Protein AF-A0A967BQX5-F1 (afdb_monomer_lite)

Foldseek 3Di:
DDDDDDDDDDDDDDDDDDDDDDDDDDDPPDPVPDDPPPPDDLPDPPPCPCVPQDAAALWAWEAQQQVQKIWTAHLLLPDIDIDGKAAADPVQTQDFAKWKFQDKDAADPCQAAPDRSIWGWTDHPVNPRTDPETEGEHPCVSVCVSVVHRHDDNNYMYDHHVVVVVVVVNCVNNVVIHMYGYDNDDPSVCCSPPSD

Structure (mmCIF, N/CA/C/O backbone):
data_AF-A0A967BQX5-F1
#
_entry.id   AF-A0A967BQX5-F1
#
loop_
_atom_site.group_PDB
_atom_site.id
_atom_site.type_symbol
_atom_site.label_atom_id
_atom_site.label_alt_id
_atom_site.label_comp_id
_atom_site.label_asym_id
_atom_site.label_entity_id
_atom_site.label_seq_id
_atom_site.pdbx_PDB_ins_code
_atom_site.Cartn_x
_atom_site.Cartn_y
_atom_site.Cartn_z
_atom_site.occupancy
_atom_site.B_iso_or_equiv
_atom_site.auth_seq_id
_atom_site.auth_comp_id
_atom_site.auth_asym_id
_atom_site.auth_atom_id
_atom_site.pdbx_PDB_model_num
ATOM 1 N N . MET A 1 1 ? 42.169 -71.216 26.823 1.00 38.06 1 MET A N 1
ATOM 2 C CA . MET A 1 1 ? 42.682 -70.003 26.136 1.00 38.06 1 MET A CA 1
ATOM 3 C C . MET A 1 1 ? 42.017 -69.906 24.762 1.00 38.06 1 MET A C 1
ATOM 5 O O . MET A 1 1 ? 41.650 -70.956 24.264 1.00 38.06 1 MET A O 1
ATOM 9 N N . ASN A 1 2 ? 41.828 -68.685 24.233 1.00 36.38 2 ASN A N 1
ATOM 10 C CA . ASN A 1 2 ? 41.643 -68.241 22.825 1.00 36.38 2 ASN A CA 1
ATOM 11 C C . ASN A 1 2 ? 41.223 -69.261 21.729 1.00 36.38 2 ASN A C 1
ATOM 13 O O . ASN A 1 2 ? 41.836 -70.312 21.631 1.00 36.38 2 ASN A O 1
ATOM 17 N N . LYS A 1 3 ? 40.388 -68.979 20.712 1.00 43.94 3 LYS A N 1
ATOM 18 C CA . LYS A 1 3 ? 39.396 -67.941 20.300 1.00 43.94 3 LYS A CA 1
ATOM 19 C C . LYS A 1 3 ? 39.043 -68.278 18.813 1.00 43.94 3 LYS A C 1
ATOM 21 O O . LYS A 1 3 ? 39.944 -68.708 18.109 1.00 43.94 3 LYS A O 1
ATOM 26 N N . VAL A 1 4 ? 37.759 -68.253 18.389 1.00 45.44 4 VAL A N 1
ATOM 27 C CA . VAL A 1 4 ? 37.130 -67.347 17.361 1.00 45.44 4 VAL A CA 1
ATOM 28 C C . VAL A 1 4 ? 37.830 -67.331 15.974 1.00 45.44 4 VAL A C 1
ATOM 30 O O . VAL A 1 4 ? 39.026 -67.085 15.943 1.00 45.44 4 VAL A O 1
ATOM 33 N N . PHE A 1 5 ? 37.221 -67.560 14.789 1.00 44.00 5 PHE A N 1
ATOM 34 C CA . PHE A 1 5 ? 35.896 -67.255 14.153 1.00 44.00 5 PHE A CA 1
ATOM 35 C C . PHE A 1 5 ? 35.464 -68.423 13.188 1.00 44.00 5 PHE A C 1
ATOM 37 O O . PHE A 1 5 ? 36.292 -69.299 12.970 1.00 44.00 5 PHE A O 1
ATOM 44 N N . ARG A 1 6 ? 34.271 -68.638 12.569 1.00 44.38 6 ARG A N 1
ATOM 45 C CA . ARG A 1 6 ? 32.916 -68.008 12.389 1.00 44.38 6 ARG A CA 1
ATOM 46 C C . ARG A 1 6 ? 32.771 -66.789 11.431 1.00 44.38 6 ARG A C 1
ATOM 48 O O . ARG A 1 6 ? 33.550 -65.865 11.550 1.00 44.38 6 ARG A O 1
ATOM 55 N N . THR A 1 7 ? 31.816 -66.668 10.485 1.00 43.72 7 THR A N 1
ATOM 56 C CA . THR A 1 7 ? 30.557 -67.400 10.145 1.00 43.72 7 THR A CA 1
ATOM 57 C C . THR A 1 7 ? 30.245 -67.341 8.621 1.00 43.72 7 THR A C 1
ATOM 59 O O . THR A 1 7 ? 30.840 -66.556 7.892 1.00 43.72 7 THR A O 1
ATOM 62 N N . ILE A 1 8 ? 29.304 -68.183 8.167 1.00 46.31 8 ILE A N 1
ATOM 63 C CA . ILE A 1 8 ? 28.686 -68.306 6.823 1.00 46.31 8 ILE A CA 1
ATOM 64 C C . ILE A 1 8 ? 28.087 -66.984 6.278 1.00 46.31 8 ILE A C 1
ATOM 66 O O . ILE A 1 8 ? 27.584 -66.171 7.051 1.00 46.31 8 ILE A O 1
ATOM 70 N N . GLY A 1 9 ? 28.096 -66.799 4.948 1.00 36.91 9 GLY A N 1
ATOM 71 C CA . GLY A 1 9 ? 27.490 -65.648 4.253 1.00 36.91 9 GLY A CA 1
ATOM 72 C C . GLY A 1 9 ? 25.971 -65.758 4.032 1.00 36.91 9 GLY A C 1
ATOM 73 O O . GLY A 1 9 ? 25.430 -66.858 3.937 1.00 36.91 9 GLY A O 1
ATOM 74 N N . LEU A 1 10 ? 25.282 -64.613 3.937 1.00 40.50 10 LEU A N 1
ATOM 75 C CA . LEU A 1 10 ? 23.821 -64.543 3.788 1.00 40.50 10 LEU A CA 1
ATOM 76 C C . LEU A 1 10 ? 23.363 -64.401 2.330 1.00 40.50 10 LEU A C 1
ATOM 78 O O . LEU A 1 10 ? 23.923 -63.626 1.557 1.00 40.50 10 LEU A O 1
ATOM 82 N N . LEU A 1 11 ? 22.276 -65.100 2.003 1.00 39.09 11 LEU A N 1
ATOM 83 C CA . LEU A 1 11 ? 21.501 -64.933 0.776 1.00 39.09 11 LEU A CA 1
ATOM 84 C C . LEU A 1 11 ? 20.523 -63.756 0.945 1.00 39.09 11 LEU A C 1
ATOM 86 O O . LEU A 1 11 ? 19.822 -63.703 1.953 1.00 39.09 11 LEU A O 1
ATOM 90 N N . TYR A 1 12 ? 20.417 -62.867 -0.047 1.00 42.28 12 TYR A N 1
ATOM 91 C CA . TYR A 1 12 ? 19.348 -61.862 -0.111 1.00 42.28 12 TYR A CA 1
ATOM 92 C C . TYR A 1 12 ? 18.605 -61.944 -1.445 1.00 42.28 12 TYR A C 1
ATOM 94 O O . TYR A 1 12 ? 19.165 -61.677 -2.505 1.00 42.28 12 TYR A O 1
ATOM 102 N N . VAL A 1 13 ? 17.324 -62.304 -1.366 1.00 37.06 13 VAL A N 1
ATOM 103 C CA . VAL A 1 13 ? 16.358 -62.229 -2.467 1.00 37.06 13 VAL A CA 1
ATOM 104 C C . VAL A 1 13 ? 15.513 -60.984 -2.235 1.00 37.06 13 VAL A C 1
ATOM 106 O O . VAL A 1 13 ? 14.872 -60.868 -1.192 1.00 37.06 13 VAL A O 1
ATOM 109 N N . LEU A 1 14 ? 15.514 -60.052 -3.188 1.00 39.78 14 LEU A N 1
ATOM 110 C CA . LEU A 1 14 ? 14.745 -58.812 -3.094 1.00 39.78 14 LEU A CA 1
ATOM 111 C C . LEU A 1 14 ? 13.472 -58.951 -3.939 1.00 39.78 14 LEU A C 1
ATOM 113 O O . LEU A 1 14 ? 13.497 -58.850 -5.165 1.00 39.78 14 LEU A O 1
ATOM 117 N N . LEU A 1 15 ? 12.372 -59.281 -3.263 1.00 35.75 15 LEU A N 1
ATOM 118 C CA . LEU A 1 15 ? 11.074 -59.554 -3.873 1.00 35.75 15 LEU A CA 1
ATOM 119 C C . LEU A 1 15 ? 10.316 -58.241 -4.121 1.00 35.75 15 LEU A C 1
ATOM 121 O O . LEU A 1 15 ? 10.072 -57.486 -3.182 1.00 35.75 15 LEU A O 1
ATOM 125 N N . TYR A 1 16 ? 9.895 -57.991 -5.363 1.00 38.16 16 TYR A N 1
ATOM 126 C CA . TYR A 1 16 ? 8.927 -56.929 -5.651 1.00 38.16 16 TYR A CA 1
ATOM 127 C C . TYR A 1 16 ? 7.562 -57.309 -5.070 1.00 38.16 16 TYR A C 1
ATOM 129 O O . TYR A 1 16 ? 6.980 -58.317 -5.467 1.00 38.16 16 TYR A O 1
ATOM 137 N N . VAL A 1 17 ? 7.031 -56.477 -4.172 1.00 37.97 17 VAL A N 1
ATOM 138 C CA . VAL A 1 17 ? 5.662 -56.607 -3.660 1.00 37.97 17 VAL A CA 1
ATOM 139 C C . VAL A 1 17 ? 4.949 -55.269 -3.825 1.00 37.97 17 VAL A C 1
ATOM 141 O O . VAL A 1 17 ? 5.164 -54.337 -3.056 1.00 37.97 17 VAL A O 1
ATOM 144 N N . PHE A 1 18 ? 4.082 -55.180 -4.834 1.00 41.06 18 PHE A N 1
ATOM 145 C CA . PHE A 1 18 ? 3.063 -54.136 -4.877 1.00 41.06 18 PHE A CA 1
ATOM 146 C C . PHE A 1 18 ? 2.014 -54.451 -3.809 1.00 41.06 18 PHE A C 1
ATOM 148 O O . PHE A 1 18 ? 1.388 -55.509 -3.858 1.00 41.06 18 PHE A O 1
ATOM 155 N N . VAL A 1 19 ? 1.809 -53.535 -2.862 1.00 37.09 19 VAL A N 1
ATOM 156 C CA . VAL A 1 19 ? 0.726 -53.629 -1.877 1.00 37.09 19 VAL A CA 1
ATOM 157 C C . VAL A 1 19 ? -0.227 -52.461 -2.084 1.00 37.09 19 VAL A C 1
ATOM 159 O O . VAL A 1 19 ? 0.034 -51.341 -1.654 1.00 37.09 19 VAL A O 1
ATOM 162 N N . SER A 1 20 ? -1.352 -52.729 -2.741 1.00 43.81 20 SER A N 1
ATOM 163 C CA . SER A 1 20 ? -2.492 -51.817 -2.749 1.00 43.81 20 SER A CA 1
ATOM 164 C C . SER A 1 20 ? -3.225 -51.934 -1.412 1.00 43.81 20 SER A C 1
ATOM 166 O O . SER A 1 20 ? -3.823 -52.973 -1.139 1.00 43.81 20 SER A O 1
ATOM 168 N N . PHE A 1 21 ? -3.213 -50.878 -0.597 1.00 38.66 21 PHE A N 1
ATOM 169 C CA . PHE A 1 21 ? -4.154 -50.728 0.516 1.00 38.66 21 PHE A CA 1
ATOM 170 C C . PHE A 1 21 ? -5.153 -49.609 0.222 1.00 38.66 21 PHE A C 1
ATOM 172 O O . PHE A 1 21 ? -4.839 -48.638 -0.463 1.00 38.66 21 PHE A O 1
ATOM 179 N N . GLY A 1 22 ? -6.395 -49.825 0.655 1.00 30.84 22 GLY A N 1
ATOM 180 C CA . GLY A 1 22 ? -7.547 -49.081 0.160 1.00 30.84 22 GLY A CA 1
ATOM 181 C C . GLY A 1 22 ? -7.664 -47.664 0.711 1.00 30.84 22 GLY A C 1
ATOM 182 O O . GLY A 1 22 ? -7.366 -47.406 1.876 1.00 30.84 22 GLY A O 1
ATOM 183 N N . ILE A 1 23 ? -8.214 -46.780 -0.121 1.00 35.81 23 ILE A N 1
ATOM 184 C CA . ILE A 1 23 ? -8.841 -45.539 0.333 1.00 35.81 23 ILE A CA 1
ATOM 185 C C . ILE A 1 23 ? -10.114 -45.944 1.089 1.00 35.81 23 ILE A C 1
ATOM 187 O O . ILE A 1 23 ? -11.144 -46.232 0.482 1.00 35.81 23 ILE A O 1
ATOM 191 N N . ALA A 1 24 ? -10.022 -46.032 2.414 1.00 37.50 24 ALA A N 1
ATOM 192 C CA . ALA A 1 24 ? -11.190 -46.043 3.286 1.00 37.50 24 ALA A CA 1
ATOM 193 C C . ALA A 1 24 ? -11.640 -44.594 3.514 1.00 37.50 24 ALA A C 1
ATOM 195 O O . ALA A 1 24 ? -10.800 -43.700 3.614 1.00 37.50 24 ALA A O 1
ATOM 196 N N . ASN A 1 25 ? -12.952 -44.360 3.575 1.00 47.22 25 ASN A N 1
ATOM 197 C CA . ASN A 1 25 ? -13.501 -43.006 3.642 1.00 47.22 25 ASN A CA 1
ATOM 198 C C . ASN A 1 25 ? -13.020 -42.268 4.903 1.00 47.22 25 ASN A C 1
ATOM 200 O O . ASN A 1 25 ? -13.342 -42.673 6.019 1.00 47.22 25 ASN A O 1
ATOM 204 N N . ALA A 1 26 ? -12.309 -41.161 4.704 1.00 37.31 26 ALA A N 1
ATOM 205 C CA . ALA A 1 26 ? -12.391 -40.009 5.590 1.00 37.31 26 ALA A CA 1
ATOM 206 C C . ALA A 1 26 ? -13.380 -39.040 4.933 1.00 37.31 26 ALA A C 1
ATOM 208 O O . ALA A 1 26 ? -13.283 -38.809 3.726 1.00 37.31 26 ALA A O 1
ATOM 209 N N . ASP A 1 27 ? -14.356 -38.541 5.690 1.00 34.06 27 ASP A N 1
ATOM 210 C CA . ASP A 1 27 ? -15.474 -37.793 5.117 1.00 34.06 27 ASP A CA 1
ATOM 211 C C . ASP A 1 27 ? -15.002 -36.549 4.358 1.00 34.06 27 ASP A C 1
ATOM 213 O O . ASP A 1 27 ? -14.228 -35.732 4.865 1.00 34.06 27 ASP A O 1
ATOM 217 N N . SER A 1 28 ? -15.486 -36.407 3.123 1.00 32.66 28 SER A N 1
ATOM 218 C CA . SER A 1 28 ? -15.188 -35.260 2.279 1.00 32.66 28 SER A CA 1
ATOM 219 C C . SER A 1 28 ? -15.852 -34.012 2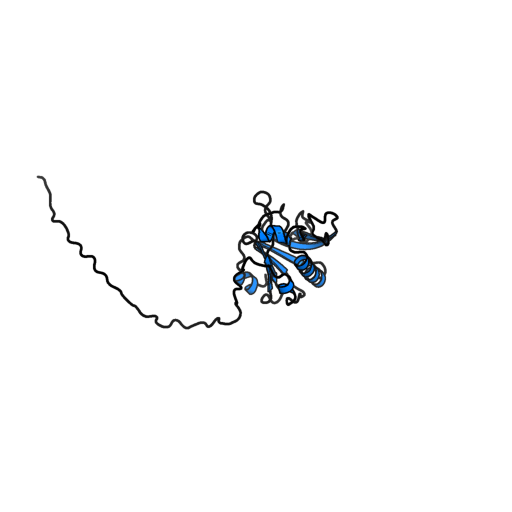.856 1.00 32.66 28 SER A C 1
ATOM 221 O O . SER A 1 28 ? -17.023 -33.737 2.577 1.00 32.66 28 SER A O 1
ATOM 223 N N . TRP A 1 29 ? -15.090 -33.237 3.626 1.00 35.75 29 TRP A N 1
ATOM 224 C CA . TRP A 1 29 ? -15.393 -31.835 3.892 1.00 35.75 29 TRP A CA 1
ATOM 225 C C . TRP A 1 29 ? -15.349 -31.091 2.562 1.00 35.75 29 TRP A C 1
ATOM 227 O O . TRP A 1 29 ? -14.291 -30.673 2.096 1.00 35.75 29 TRP A O 1
ATOM 237 N N . ASN A 1 30 ? -16.510 -31.030 1.912 1.00 36.28 30 ASN A N 1
ATOM 238 C CA . ASN A 1 30 ? -16.659 -30.440 0.599 1.00 36.28 30 ASN A CA 1
ATOM 239 C C . ASN A 1 30 ? -16.412 -28.929 0.710 1.00 36.28 30 ASN A C 1
ATOM 241 O O . ASN A 1 30 ? -17.221 -28.190 1.271 1.00 36.28 30 ASN A O 1
ATOM 245 N N . LEU A 1 31 ? -15.258 -28.509 0.197 1.00 41.31 31 LEU A N 1
ATOM 246 C CA . LEU A 1 31 ? -14.826 -27.121 0.080 1.00 41.31 31 LEU A CA 1
ATOM 247 C C . LEU A 1 31 ? -14.853 -26.674 -1.391 1.00 41.31 31 LEU A C 1
ATOM 249 O O . LEU A 1 31 ? -14.059 -25.830 -1.796 1.00 41.31 31 LEU A O 1
ATOM 253 N N . ASP A 1 32 ? -15.809 -27.175 -2.185 1.00 36.03 32 ASP A N 1
ATOM 254 C CA . ASP A 1 32 ? -16.043 -26.739 -3.575 1.00 36.03 32 ASP A CA 1
ATOM 255 C C . ASP A 1 32 ? -16.638 -25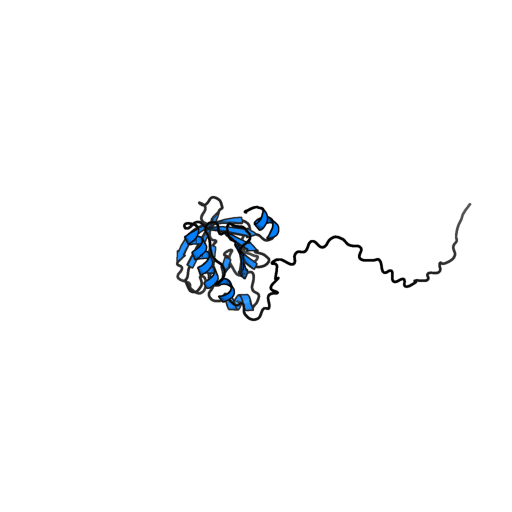.305 -3.650 1.00 36.03 32 ASP A C 1
ATOM 257 O O . ASP A 1 32 ? -17.136 -24.864 -4.687 1.00 36.03 32 ASP A O 1
ATOM 261 N N . GLY A 1 33 ? -16.597 -24.556 -2.540 1.00 37.09 33 GLY A N 1
ATOM 262 C CA . GLY A 1 33 ? -17.038 -23.174 -2.413 1.00 37.09 33 GLY A CA 1
ATOM 263 C C . GLY A 1 33 ? -15.873 -22.182 -2.349 1.00 37.09 33 GLY A C 1
ATOM 264 O O . GLY A 1 33 ? -15.201 -22.075 -1.329 1.00 37.09 33 GLY A O 1
ATOM 265 N N . LEU A 1 34 ? -15.738 -21.378 -3.409 1.00 36.91 34 LEU A N 1
ATOM 266 C CA . LEU A 1 34 ? -15.099 -20.049 -3.409 1.00 36.91 34 LEU A CA 1
ATOM 267 C C . LEU A 1 34 ? -13.571 -19.940 -3.201 1.00 36.91 34 LEU A C 1
ATOM 269 O O . LEU A 1 34 ? -13.104 -18.907 -2.736 1.00 36.91 34 LEU A O 1
ATOM 273 N N . TYR A 1 35 ? -12.769 -20.893 -3.693 1.00 37.00 35 TYR A N 1
ATOM 274 C CA . TYR A 1 35 ? -11.341 -20.631 -3.970 1.00 37.00 35 TYR A CA 1
ATOM 275 C C . TYR A 1 35 ? -10.919 -21.053 -5.381 1.00 37.00 35 TYR A C 1
ATOM 277 O O . TYR A 1 35 ? -10.187 -22.021 -5.584 1.00 37.00 35 TYR A O 1
ATOM 285 N N . SER A 1 36 ? -11.335 -20.275 -6.386 1.00 35.53 36 SER A N 1
ATOM 286 C CA . SER A 1 36 ? -10.692 -20.317 -7.703 1.00 35.53 36 SER A CA 1
ATOM 287 C C . SER A 1 36 ? -9.291 -19.708 -7.596 1.00 35.53 36 SER A C 1
ATOM 289 O O . SER A 1 36 ? -9.122 -18.496 -7.767 1.00 35.53 36 SER A O 1
ATOM 291 N N . LEU A 1 37 ? -8.285 -20.535 -7.298 1.00 37.06 37 LEU A N 1
ATOM 292 C CA . LEU A 1 37 ? -6.886 -20.113 -7.314 1.00 37.06 37 LEU A CA 1
ATOM 293 C C . LEU A 1 37 ? -6.517 -19.728 -8.754 1.00 37.06 37 LEU A C 1
ATOM 295 O O . LEU A 1 37 ? -6.307 -20.580 -9.618 1.00 37.06 37 LEU A O 1
ATOM 299 N N . ASN A 1 38 ? -6.510 -18.427 -9.035 1.00 37.09 38 ASN A N 1
ATOM 300 C CA . ASN A 1 38 ? -6.187 -17.907 -10.354 1.00 37.09 38 ASN A CA 1
ATOM 301 C C . ASN A 1 38 ? -4.672 -17.991 -10.529 1.00 37.09 38 ASN A C 1
ATOM 303 O O . ASN A 1 38 ? -3.947 -17.108 -10.084 1.00 37.09 38 ASN A O 1
ATOM 307 N N . VAL A 1 39 ? -4.199 -19.079 -11.141 1.00 39.09 39 VAL A N 1
ATOM 308 C CA . VAL A 1 39 ? -2.775 -19.287 -11.427 1.00 39.09 39 VAL A CA 1
ATOM 309 C C . VAL A 1 39 ? -2.282 -18.135 -12.302 1.00 39.09 39 VAL A C 1
ATOM 311 O O . VAL A 1 39 ? -2.649 -18.041 -13.474 1.00 39.09 39 VAL A O 1
ATOM 314 N N . PHE A 1 40 ? -1.484 -17.244 -11.710 1.00 43.31 40 PHE A N 1
ATOM 315 C CA . PHE A 1 40 ? -1.001 -16.026 -12.352 1.00 43.31 40 PHE A CA 1
ATOM 316 C C . PHE A 1 40 ? -0.120 -16.366 -13.559 1.00 43.31 40 PHE A C 1
ATOM 318 O O . PHE A 1 40 ? 1.043 -16.747 -13.425 1.00 43.31 40 PHE A O 1
ATOM 325 N N . SER A 1 41 ? -0.686 -16.227 -14.758 1.00 41.16 41 SER A N 1
ATOM 326 C CA . SER A 1 41 ? 0.086 -16.220 -15.996 1.00 41.16 41 SER A CA 1
ATOM 327 C C . SER A 1 41 ? 0.728 -14.845 -16.158 1.00 41.16 41 SER A C 1
ATOM 329 O O . SER A 1 41 ? 0.050 -13.831 -16.027 1.00 41.16 41 SER A O 1
ATOM 331 N N . SER A 1 42 ? 2.028 -14.800 -16.444 1.00 43.06 42 SER A N 1
ATOM 332 C CA . SER A 1 42 ? 2.797 -13.550 -16.529 1.00 43.06 42 SER A CA 1
ATOM 333 C C . SER A 1 42 ? 2.501 -12.707 -17.778 1.00 43.06 42 SER A C 1
ATOM 335 O O . SER A 1 42 ? 3.041 -11.613 -17.919 1.00 43.06 42 SER A O 1
ATOM 337 N N . SER A 1 43 ? 1.640 -13.177 -18.687 1.00 41.56 43 SER A N 1
ATOM 338 C CA . SER A 1 43 ? 1.145 -12.384 -19.814 1.00 41.56 43 SER A CA 1
ATOM 339 C C . SER A 1 43 ? -0.063 -11.538 -19.402 1.00 41.56 43 SER A C 1
ATOM 341 O O . SER A 1 43 ? -1.134 -12.089 -19.149 1.00 41.56 43 SER A O 1
ATOM 343 N N . SER A 1 44 ? 0.116 -10.213 -19.410 1.00 48.34 44 SER A N 1
ATOM 344 C CA . SER A 1 44 ? -0.862 -9.168 -19.055 1.00 48.34 44 SER A CA 1
ATOM 345 C C . SER A 1 44 ? -1.496 -9.294 -17.663 1.00 48.34 44 SER A C 1
ATOM 347 O O . SER A 1 44 ? -2.492 -9.989 -17.468 1.00 48.34 44 SER A O 1
ATOM 349 N N . TRP A 1 45 ? -0.987 -8.496 -16.721 1.00 58.75 45 TRP A N 1
ATOM 350 C CA . TRP A 1 45 ? -1.752 -8.083 -15.545 1.00 58.75 45 TRP A CA 1
ATOM 351 C C . TRP A 1 45 ? -2.912 -7.192 -15.999 1.00 58.75 45 TRP A C 1
ATOM 353 O O . TRP A 1 45 ? -2.720 -6.009 -16.274 1.00 58.75 45 TRP A O 1
ATOM 363 N N . ASP A 1 46 ? -4.108 -7.766 -16.124 1.00 64.44 46 ASP A N 1
ATOM 364 C CA . ASP A 1 46 ? -5.311 -7.002 -16.453 1.00 64.44 46 ASP A CA 1
ATOM 365 C C . ASP A 1 46 ? -5.703 -6.106 -15.272 1.00 64.44 46 ASP A C 1
ATOM 367 O O . ASP A 1 46 ? -6.283 -6.553 -14.281 1.00 64.44 46 ASP A O 1
ATOM 371 N N . LEU A 1 47 ? -5.354 -4.824 -15.378 1.00 59.72 47 LEU A N 1
ATOM 372 C CA . LEU A 1 47 ? -5.612 -3.828 -14.343 1.00 59.72 47 LEU A CA 1
ATOM 373 C C . LEU A 1 47 ? -7.101 -3.455 -14.215 1.00 59.72 47 LEU A C 1
ATOM 375 O O . LEU A 1 47 ? -7.454 -2.864 -13.200 1.00 59.72 47 LEU A O 1
ATOM 379 N N . SER A 1 48 ? -7.971 -3.838 -15.164 1.00 60.31 48 SER A N 1
ATOM 380 C CA . SER A 1 48 ? -9.437 -3.679 -15.041 1.00 60.31 48 SER A CA 1
ATOM 381 C C . SER A 1 48 ? -10.096 -4.752 -14.163 1.00 60.31 48 SER A C 1
ATOM 383 O O . SER A 1 48 ? -11.288 -4.712 -13.862 1.00 60.31 48 SER A O 1
ATOM 385 N N . ARG A 1 49 ? -9.315 -5.733 -13.691 1.00 65.88 49 ARG A N 1
ATOM 386 C CA . ARG A 1 49 ? -9.802 -6.799 -12.806 1.00 65.88 49 ARG A CA 1
ATOM 387 C C . ARG A 1 49 ? -10.357 -6.274 -11.476 1.00 65.88 49 ARG A C 1
ATOM 389 O O . ARG A 1 49 ? -11.171 -6.954 -10.850 1.00 65.88 49 ARG A O 1
ATOM 396 N N . TYR A 1 50 ? -9.915 -5.096 -11.045 1.00 71.75 50 TYR A N 1
ATOM 397 C CA . TYR A 1 50 ? -10.240 -4.520 -9.741 1.00 71.75 50 TYR A CA 1
ATOM 398 C C . TYR A 1 50 ? -11.552 -3.722 -9.735 1.00 71.75 50 TYR A C 1
ATOM 400 O O . TYR A 1 50 ? -12.098 -3.500 -8.662 1.00 71.75 50 TYR A O 1
ATOM 408 N N . ASP A 1 51 ? -12.121 -3.416 -10.907 1.00 69.31 51 ASP A N 1
ATOM 409 C CA . ASP A 1 51 ? -13.360 -2.642 -11.119 1.00 69.31 51 ASP A CA 1
ATOM 410 C C . ASP A 1 51 ? -14.622 -3.253 -10.459 1.00 69.31 51 ASP A C 1
ATOM 412 O O . ASP A 1 51 ? -15.698 -2.660 -10.485 1.00 69.31 51 ASP A O 1
ATOM 416 N N . ASN A 1 52 ? -14.512 -4.462 -9.894 1.00 80.69 52 ASN A N 1
ATOM 417 C CA . ASN A 1 52 ? -15.584 -5.175 -9.189 1.00 80.69 52 ASN A CA 1
ATOM 418 C C . ASN A 1 52 ? -15.395 -5.196 -7.659 1.00 80.69 52 ASN A C 1
ATOM 420 O O . ASN A 1 52 ? -16.249 -5.731 -6.952 1.00 80.69 52 ASN A O 1
ATOM 424 N N . PHE A 1 53 ? -14.279 -4.673 -7.142 1.00 88.25 53 PHE A N 1
ATOM 425 C CA . PHE A 1 53 ? -14.076 -4.499 -5.708 1.00 88.25 53 PHE A CA 1
ATOM 426 C C . PHE A 1 53 ? -14.814 -3.241 -5.247 1.00 88.25 53 PHE A C 1
ATOM 428 O O . PHE A 1 53 ? -14.637 -2.171 -5.824 1.00 88.25 53 PHE A O 1
ATOM 435 N N . VAL A 1 54 ? -15.646 -3.372 -4.215 1.00 92.31 54 VAL A N 1
ATOM 436 C CA . VAL A 1 54 ? -16.389 -2.251 -3.632 1.00 92.31 54 VAL A CA 1
ATOM 437 C C . VAL A 1 54 ? -15.752 -1.922 -2.290 1.00 92.31 54 VAL A C 1
ATOM 439 O O . VAL A 1 54 ? -15.790 -2.744 -1.374 1.00 92.31 54 VAL A O 1
ATOM 442 N N . VAL A 1 55 ? -15.162 -0.732 -2.204 1.00 94.12 55 VAL A N 1
ATOM 443 C CA . VAL A 1 55 ? -14.575 -0.193 -0.973 1.00 94.12 55 VAL A CA 1
ATOM 444 C C . VAL A 1 55 ? -15.643 0.103 0.086 1.00 94.12 55 VAL A C 1
ATOM 446 O O . VAL A 1 55 ? -16.774 0.482 -0.236 1.00 94.12 55 VAL A O 1
ATOM 449 N N . SER A 1 56 ? -15.281 -0.051 1.357 1.00 95.00 56 SER A N 1
ATOM 450 C CA . SER A 1 56 ? -16.149 0.185 2.516 1.00 95.00 56 SER A CA 1
ATOM 451 C C . SER A 1 56 ? -15.437 0.864 3.695 1.00 95.00 56 SER A C 1
ATOM 453 O O . SER A 1 56 ? -14.219 1.032 3.730 1.00 95.00 56 SER A O 1
ATOM 455 N N . GLU A 1 57 ? -16.227 1.319 4.671 1.00 96.38 57 GLU A N 1
ATOM 456 C CA . GLU A 1 57 ? -15.707 1.806 5.952 1.00 96.38 57 GLU A CA 1
ATOM 457 C C . GLU A 1 57 ? -15.182 0.616 6.769 1.00 96.38 57 GLU A C 1
ATOM 459 O O . GLU A 1 57 ? -15.855 -0.404 6.876 1.00 96.38 57 GLU A O 1
ATOM 464 N N . GLY A 1 58 ? -13.977 0.740 7.328 1.00 95.81 58 GLY A N 1
ATOM 465 C CA . GLY A 1 58 ? -13.255 -0.346 7.995 1.00 95.81 58 GLY A CA 1
ATOM 466 C C . GLY A 1 58 ? -12.310 -1.144 7.086 1.00 95.81 58 GLY A C 1
ATOM 467 O O . GLY A 1 58 ? -11.591 -2.006 7.592 1.00 95.81 58 GLY A O 1
ATOM 468 N N . ASP A 1 59 ? -12.260 -0.846 5.781 1.00 95.75 59 ASP A N 1
ATOM 469 C CA . ASP A 1 59 ? -11.275 -1.425 4.859 1.00 95.75 59 ASP A CA 1
ATOM 470 C C . ASP A 1 59 ? -9.828 -1.198 5.337 1.00 95.75 59 ASP A C 1
ATOM 472 O O . ASP A 1 59 ? -9.464 -0.109 5.794 1.00 95.75 59 ASP A O 1
ATOM 476 N N . TYR A 1 60 ? -8.976 -2.210 5.167 1.00 97.00 60 TYR A N 1
ATOM 477 C CA . TYR A 1 60 ? -7.553 -2.141 5.497 1.00 97.00 60 TYR A CA 1
ATOM 478 C C . TYR A 1 60 ? -6.678 -2.809 4.434 1.00 97.00 60 TYR A C 1
ATOM 480 O O . TYR A 1 60 ? -7.104 -3.700 3.696 1.00 97.00 60 TYR A O 1
ATOM 488 N N . PHE A 1 61 ? -5.425 -2.362 4.353 1.00 97.88 61 PHE A N 1
ATOM 489 C CA . PHE A 1 61 ? -4.469 -2.828 3.353 1.00 97.88 61 PHE A CA 1
ATOM 490 C C . PHE A 1 61 ? -3.393 -3.718 3.990 1.00 97.88 61 PHE A C 1
ATOM 492 O O . PHE A 1 61 ? -2.595 -3.256 4.801 1.00 97.88 61 PHE A O 1
ATOM 499 N N . LEU A 1 62 ? -3.350 -4.995 3.624 1.00 97.50 62 LEU A N 1
ATOM 500 C CA . LEU A 1 62 ? -2.329 -5.952 4.053 1.00 97.50 62 LEU A CA 1
ATOM 501 C C . LEU A 1 62 ? -1.295 -6.142 2.937 1.00 97.50 62 LEU A C 1
ATOM 503 O O . LEU A 1 62 ? -1.654 -6.324 1.777 1.00 97.50 62 LEU A O 1
ATOM 507 N N . VAL A 1 63 ? -0.009 -6.126 3.276 1.00 97.81 63 VAL A N 1
ATOM 508 C CA . VAL A 1 63 ? 1.101 -6.321 2.336 1.00 97.81 63 VAL A CA 1
ATOM 509 C C . VAL A 1 63 ? 1.950 -7.505 2.770 1.00 97.81 63 VAL A C 1
ATOM 511 O O . VAL A 1 63 ? 2.567 -7.472 3.837 1.00 97.81 63 VAL A O 1
ATOM 514 N N . ASP A 1 64 ? 2.025 -8.501 1.892 1.00 96.69 64 ASP A N 1
ATOM 515 C CA . ASP A 1 64 ? 3.062 -9.524 1.918 1.00 96.69 64 ASP A CA 1
ATOM 516 C C . ASP A 1 64 ? 4.336 -8.947 1.285 1.00 96.69 64 ASP A C 1
ATOM 518 O O . ASP A 1 64 ? 4.357 -8.604 0.097 1.00 96.69 64 ASP A O 1
ATOM 522 N N . ILE A 1 65 ? 5.383 -8.781 2.090 1.00 96.50 65 ILE A N 1
ATOM 523 C CA . ILE A 1 65 ? 6.659 -8.206 1.660 1.00 96.50 65 ILE A CA 1
ATOM 524 C C . ILE A 1 65 ? 7.438 -9.197 0.794 1.00 96.50 65 ILE A C 1
ATOM 526 O O . ILE A 1 65 ? 7.927 -8.799 -0.266 1.00 96.50 65 ILE A O 1
ATOM 530 N N . ASP A 1 66 ? 7.557 -10.453 1.232 1.00 94.00 66 ASP A N 1
ATOM 531 C CA . ASP A 1 66 ? 8.416 -11.470 0.612 1.00 94.00 66 ASP A CA 1
ATOM 532 C C . ASP A 1 66 ? 7.799 -12.004 -0.686 1.00 94.00 66 ASP A C 1
ATOM 534 O O . ASP A 1 66 ? 8.482 -12.155 -1.714 1.00 94.00 66 ASP A O 1
ATOM 538 N N . ASP A 1 67 ? 6.482 -12.227 -0.685 1.00 94.25 67 ASP A N 1
ATOM 539 C CA . ASP A 1 67 ? 5.763 -12.614 -1.887 1.00 94.25 67 ASP A CA 1
ATOM 540 C C . ASP A 1 67 ? 5.367 -11.419 -2.781 1.00 94.25 67 ASP A C 1
ATOM 542 O O . ASP A 1 67 ? 5.127 -11.611 -3.975 1.00 94.25 67 ASP A O 1
ATOM 546 N N . ALA A 1 68 ? 5.477 -10.187 -2.269 1.00 95.69 68 ALA A N 1
ATOM 547 C 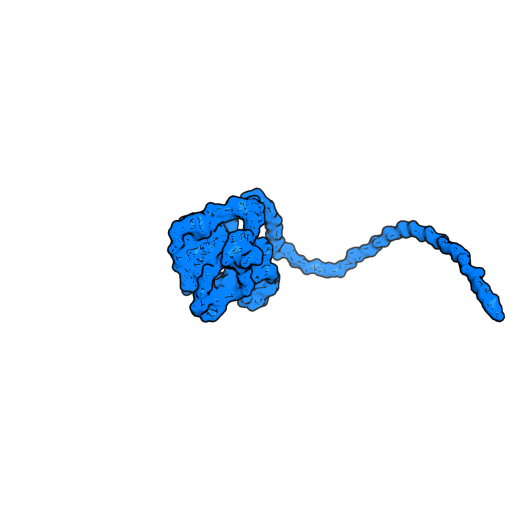CA . ALA A 1 68 ? 5.221 -8.914 -2.958 1.00 95.69 68 ALA A CA 1
ATOM 548 C C . ALA A 1 68 ? 3.792 -8.782 -3.520 1.00 95.69 68 ALA A C 1
ATOM 550 O O . ALA A 1 68 ? 3.573 -8.313 -4.643 1.00 95.69 68 ALA A O 1
ATOM 551 N N . PHE A 1 69 ? 2.809 -9.149 -2.695 1.00 96.00 69 PHE A N 1
ATOM 552 C CA . PHE A 1 69 ? 1.386 -8.939 -2.958 1.00 96.00 69 PHE A CA 1
ATOM 553 C C . PHE A 1 69 ? 0.762 -7.985 -1.941 1.00 96.00 69 PHE A C 1
ATOM 555 O O . PHE A 1 69 ? 1.016 -8.060 -0.742 1.00 96.00 69 PHE A O 1
ATOM 562 N N . GLY A 1 70 ? -0.095 -7.102 -2.440 1.00 96.44 70 GLY A N 1
ATOM 563 C CA . GLY A 1 70 ? -0.993 -6.280 -1.649 1.00 96.44 70 GLY A CA 1
ATOM 564 C C . GLY A 1 70 ? -2.408 -6.851 -1.685 1.00 96.44 70 GLY A C 1
ATOM 565 O O . GLY A 1 70 ? -2.878 -7.288 -2.737 1.00 96.44 70 GLY A O 1
ATOM 566 N N . TYR A 1 71 ? -3.083 -6.816 -0.543 1.00 95.62 71 TYR A N 1
ATOM 567 C CA . TYR A 1 71 ? -4.464 -7.235 -0.347 1.00 95.62 71 TYR A CA 1
ATOM 568 C C . TYR A 1 71 ? -5.241 -6.063 0.254 1.00 95.62 71 TYR A C 1
ATOM 570 O O . TYR A 1 71 ? -4.947 -5.649 1.374 1.00 95.62 71 TYR A O 1
ATOM 578 N N . LEU A 1 72 ? -6.227 -5.523 -0.461 1.00 95.94 72 LEU A N 1
ATOM 579 C CA . LEU A 1 72 ? -7.207 -4.608 0.134 1.00 95.94 72 LEU A CA 1
ATOM 580 C C . LEU A 1 72 ? -8.393 -5.454 0.605 1.00 95.94 72 LEU A C 1
ATOM 582 O O . LEU A 1 72 ? -8.949 -6.215 -0.191 1.00 95.94 72 LEU A O 1
ATOM 586 N N . ILE A 1 73 ? -8.704 -5.385 1.899 1.00 94.50 73 ILE A N 1
ATOM 587 C CA . ILE A 1 73 ? -9.603 -6.298 2.616 1.00 94.50 73 ILE A CA 1
ATOM 588 C C . ILE A 1 73 ? -10.699 -5.467 3.295 1.00 94.50 73 ILE A C 1
ATOM 590 O O . ILE A 1 73 ? -10.387 -4.487 3.969 1.00 94.50 73 ILE A O 1
ATOM 594 N N . ASN A 1 74 ? -11.965 -5.857 3.131 1.00 93.69 74 ASN A N 1
ATOM 595 C CA . ASN A 1 74 ? -13.106 -5.179 3.757 1.00 93.69 74 ASN A CA 1
ATOM 596 C C . ASN A 1 74 ? -13.201 -5.475 5.268 1.00 93.69 74 ASN A C 1
ATOM 598 O O . ASN A 1 74 ? -12.686 -6.487 5.754 1.00 93.69 74 ASN A O 1
ATOM 602 N N . ASP A 1 75 ? -13.949 -4.644 6.002 1.00 91.25 75 ASP A N 1
ATOM 603 C CA . ASP A 1 75 ? -14.256 -4.830 7.434 1.00 91.25 75 ASP A CA 1
ATOM 604 C C . ASP A 1 75 ? -14.852 -6.218 7.745 1.00 91.25 75 ASP A C 1
ATOM 606 O O . ASP A 1 75 ? -14.552 -6.844 8.766 1.00 91.25 75 ASP A O 1
ATOM 610 N N . ASP A 1 76 ? -15.636 -6.749 6.807 1.00 87.25 76 ASP A N 1
ATOM 611 C CA . ASP A 1 76 ? -16.263 -8.061 6.866 1.00 87.25 76 ASP A CA 1
ATOM 612 C C . ASP A 1 76 ? -15.249 -9.220 6.915 1.00 87.25 76 ASP A C 1
ATOM 614 O O . ASP A 1 76 ? -15.632 -10.338 7.277 1.00 87.25 76 ASP A O 1
ATOM 618 N N . ASN A 1 77 ? -13.976 -8.956 6.596 1.00 86.25 77 ASN A N 1
ATOM 619 C CA . ASN A 1 77 ? -12.852 -9.891 6.614 1.00 86.25 77 ASN A CA 1
ATOM 620 C C . ASN A 1 77 ? -13.033 -11.121 5.698 1.00 86.25 77 ASN A C 1
ATOM 622 O O . ASN A 1 77 ? -12.372 -12.136 5.887 1.00 86.25 77 ASN A O 1
ATOM 626 N N . LYS A 1 78 ? -13.918 -11.067 4.694 1.00 85.88 78 LYS A N 1
ATOM 627 C CA . LYS A 1 78 ? -14.148 -12.154 3.714 1.00 85.88 78 LYS A CA 1
ATOM 628 C C . LYS A 1 78 ? -13.959 -11.670 2.283 1.00 85.88 78 LYS A C 1
ATOM 630 O O . LYS A 1 78 ? -13.500 -12.432 1.434 1.00 85.88 78 LYS A O 1
ATOM 635 N N . THR A 1 79 ? -14.324 -10.421 2.028 1.00 89.44 79 THR A N 1
ATOM 636 C CA . THR A 1 79 ? -14.164 -9.748 0.744 1.00 89.44 79 THR A CA 1
ATOM 637 C C . THR A 1 79 ? -12.778 -9.113 0.697 1.00 89.44 79 THR A C 1
ATOM 639 O O . THR A 1 79 ? -12.374 -8.406 1.618 1.00 89.44 79 THR A O 1
ATOM 642 N N . TYR A 1 80 ? -12.018 -9.424 -0.352 1.00 91.81 80 TYR A N 1
ATOM 643 C CA . TYR A 1 80 ? -10.712 -8.826 -0.600 1.00 91.81 80 TYR A CA 1
ATOM 644 C C . TYR A 1 80 ? -10.383 -8.822 -2.094 1.00 91.81 80 TYR A C 1
ATOM 646 O O . TYR A 1 80 ? -10.869 -9.657 -2.861 1.00 91.81 80 TYR A O 1
ATOM 654 N N . THR A 1 81 ? -9.513 -7.903 -2.500 1.00 92.62 81 THR A N 1
ATOM 655 C CA . THR A 1 81 ? -8.857 -7.898 -3.811 1.00 92.62 81 THR A CA 1
ATOM 656 C C . THR A 1 81 ? -7.345 -8.006 -3.633 1.00 92.62 81 THR A C 1
ATOM 658 O O . THR A 1 81 ? -6.811 -7.549 -2.625 1.00 92.62 81 THR A O 1
ATOM 661 N N . VAL A 1 82 ? -6.653 -8.643 -4.583 1.00 93.19 82 VAL A N 1
ATOM 662 C CA . VAL A 1 82 ? -5.208 -8.917 -4.516 1.00 93.19 82 VAL A CA 1
ATOM 663 C C . VAL A 1 82 ? -4.501 -8.442 -5.781 1.00 93.19 82 VAL A C 1
ATOM 665 O O . VAL A 1 82 ? -4.945 -8.722 -6.896 1.00 93.19 82 VAL A O 1
ATOM 668 N N . PHE A 1 83 ? -3.387 -7.738 -5.603 1.00 94.38 83 PHE A N 1
ATOM 669 C CA . PHE A 1 83 ? -2.614 -7.098 -6.665 1.00 94.38 83 PHE A CA 1
ATOM 670 C C . PHE A 1 83 ? -1.107 -7.148 -6.363 1.00 94.38 83 PHE A C 1
ATOM 672 O O . PHE A 1 83 ? -0.717 -7.221 -5.197 1.00 94.38 83 PHE A O 1
ATOM 679 N N . PRO A 1 84 ? -0.229 -7.121 -7.382 1.00 95.69 84 PRO A N 1
ATOM 680 C CA . PRO A 1 84 ? 1.211 -7.069 -7.155 1.00 95.69 84 PRO A CA 1
ATOM 681 C C . PRO A 1 84 ? 1.616 -5.713 -6.562 1.00 95.69 84 PRO A C 1
ATOM 683 O O . PRO A 1 84 ? 1.006 -4.683 -6.863 1.00 95.69 84 PRO A O 1
ATOM 686 N N . VAL A 1 85 ? 2.682 -5.704 -5.766 1.00 97.38 85 VAL A N 1
ATOM 687 C CA . VAL A 1 85 ? 3.334 -4.490 -5.248 1.00 97.38 85 VAL A CA 1
ATOM 688 C C . VAL A 1 85 ? 4.843 -4.548 -5.497 1.00 97.38 85 VAL A C 1
ATOM 690 O O . VAL A 1 85 ? 5.371 -5.572 -5.924 1.00 97.38 85 VAL A O 1
ATOM 693 N N . MET A 1 86 ? 5.560 -3.463 -5.198 1.00 97.81 86 MET A N 1
ATOM 694 C CA . MET A 1 86 ? 7.012 -3.530 -4.989 1.00 97.81 86 MET A CA 1
ATOM 695 C C . MET A 1 8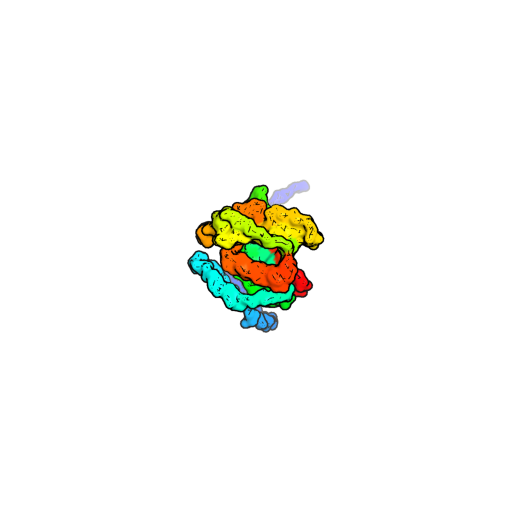6 ? 7.410 -2.888 -3.664 1.00 97.81 86 MET A C 1
ATOM 697 O O . MET A 1 86 ? 6.954 -1.793 -3.336 1.00 97.81 86 MET A O 1
ATOM 701 N N . THR A 1 87 ? 8.288 -3.555 -2.923 1.00 97.69 87 THR A N 1
ATOM 702 C CA . THR A 1 87 ? 8.690 -3.198 -1.553 1.00 97.69 87 THR A CA 1
ATOM 703 C C . THR A 1 87 ? 10.175 -2.811 -1.479 1.00 97.69 87 THR A C 1
ATOM 705 O O . THR A 1 87 ? 10.867 -2.675 -2.499 1.00 97.69 87 THR A O 1
ATOM 708 N N . GLY A 1 88 ? 10.672 -2.546 -0.268 1.00 95.88 88 GLY A N 1
ATOM 709 C CA . GLY A 1 88 ? 12.051 -2.129 -0.026 1.00 95.88 88 GLY A CA 1
ATOM 710 C C . GLY A 1 88 ? 13.098 -3.174 -0.416 1.00 95.88 88 GLY A C 1
ATOM 711 O O . GLY A 1 88 ? 12.977 -4.353 -0.099 1.00 95.88 88 GLY A O 1
ATOM 712 N N . ALA A 1 89 ? 14.170 -2.729 -1.074 1.00 93.69 89 ALA A N 1
ATOM 713 C CA . ALA A 1 89 ? 15.321 -3.570 -1.398 1.00 93.69 89 ALA A CA 1
ATOM 714 C C . ALA A 1 89 ? 16.026 -4.094 -0.130 1.00 93.69 89 ALA A C 1
ATOM 716 O O . ALA A 1 89 ? 16.034 -3.420 0.890 1.00 93.69 89 ALA A O 1
ATOM 717 N N . LEU A 1 90 ? 16.735 -5.229 -0.208 1.00 88.19 90 LEU A N 1
ATOM 718 C CA . LEU A 1 90 ? 17.401 -5.913 0.927 1.00 88.19 90 LEU A CA 1
ATOM 719 C C . LEU A 1 90 ? 18.284 -5.030 1.849 1.00 88.19 90 LEU A C 1
ATOM 721 O O . LEU A 1 90 ? 18.556 -5.396 2.989 1.00 88.19 90 LEU A O 1
ATOM 725 N N . ARG A 1 91 ? 18.768 -3.874 1.374 1.00 91.06 91 ARG A N 1
ATOM 726 C CA . ARG A 1 91 ? 19.569 -2.910 2.165 1.00 91.06 91 ARG A CA 1
ATOM 727 C C . ARG A 1 91 ? 18.740 -1.833 2.879 1.00 91.06 91 ARG A C 1
ATOM 729 O O . ARG A 1 91 ? 19.272 -1.128 3.730 1.00 91.06 91 ARG A O 1
ATOM 736 N N . THR A 1 92 ? 17.482 -1.693 2.489 1.00 93.50 92 THR A N 1
ATOM 737 C CA . THR A 1 92 ? 16.483 -0.710 2.921 1.00 93.50 92 THR A CA 1
ATOM 738 C C . THR A 1 92 ? 15.088 -1.354 2.814 1.00 93.50 92 THR A C 1
ATOM 740 O O . THR A 1 92 ? 14.271 -0.885 2.015 1.00 93.50 92 THR A O 1
ATOM 743 N N . PRO A 1 93 ? 14.837 -2.479 3.518 1.00 95.44 93 PRO A N 1
ATOM 744 C CA . PRO A 1 93 ? 13.595 -3.234 3.382 1.00 95.44 93 PRO A CA 1
ATOM 745 C C . PRO A 1 93 ? 12.399 -2.419 3.877 1.00 95.44 93 PRO A C 1
ATOM 747 O O . PRO A 1 93 ? 12.545 -1.535 4.724 1.00 95.44 93 PRO A O 1
ATOM 750 N N . THR A 1 94 ? 11.206 -2.744 3.381 1.00 97.69 94 THR A N 1
ATOM 751 C CA . THR A 1 94 ? 9.963 -2.333 4.045 1.00 97.69 94 THR A CA 1
ATOM 752 C C . THR A 1 94 ? 9.889 -3.109 5.364 1.00 97.69 94 THR A C 1
ATOM 754 O O . THR A 1 94 ? 9.944 -4.335 5.318 1.00 97.69 94 THR A O 1
ATOM 757 N N . PRO A 1 95 ? 9.846 -2.453 6.536 1.00 96.88 95 PRO A N 1
ATOM 758 C CA . PRO A 1 95 ? 9.801 -3.172 7.804 1.00 96.88 95 PRO A CA 1
ATOM 759 C C . PRO A 1 95 ? 8.406 -3.759 8.058 1.00 96.88 95 PRO A C 1
ATOM 761 O O . PRO A 1 95 ? 7.402 -3.203 7.607 1.00 96.88 95 PRO A O 1
ATOM 764 N N . GLU A 1 96 ? 8.342 -4.859 8.807 1.00 97.19 96 GLU A N 1
ATOM 765 C CA . GLU A 1 96 ? 7.079 -5.409 9.313 1.00 97.19 96 GLU A CA 1
ATOM 766 C C . GLU A 1 96 ? 6.526 -4.516 10.427 1.00 97.19 96 GLU A C 1
ATOM 768 O O . GLU A 1 96 ? 7.255 -4.200 11.371 1.00 97.19 96 GLU A O 1
ATOM 773 N N . ASN A 1 97 ? 5.270 -4.079 10.307 1.00 96.75 97 ASN A N 1
ATOM 774 C CA . ASN A 1 97 ? 4.601 -3.234 11.296 1.00 96.75 97 ASN A CA 1
ATOM 775 C C . ASN A 1 97 ? 3.093 -3.097 11.002 1.00 96.75 97 ASN A C 1
ATOM 777 O O . ASN A 1 97 ? 2.637 -3.383 9.892 1.00 96.75 97 ASN A O 1
ATOM 781 N N . GLU A 1 98 ? 2.347 -2.539 11.956 1.00 97.12 98 GLU A N 1
ATOM 782 C CA . GLU A 1 98 ? 1.081 -1.858 11.664 1.00 97.12 98 GLU A CA 1
ATOM 783 C C . GLU A 1 98 ? 1.301 -0.348 11.481 1.00 97.12 98 GLU A C 1
ATOM 785 O O . GLU A 1 98 ? 2.100 0.285 12.177 1.00 97.12 98 GLU A O 1
ATOM 790 N N . TRP A 1 99 ? 0.579 0.240 10.532 1.00 98.06 99 TRP A N 1
ATOM 791 C CA . TRP A 1 99 ? 0.662 1.648 10.161 1.00 98.06 99 TRP A CA 1
ATOM 792 C C . TRP A 1 99 ? -0.721 2.270 10.055 1.00 98.06 99 TRP A C 1
ATOM 794 O O . TRP A 1 99 ? -1.720 1.595 9.795 1.00 98.06 99 TRP A O 1
ATOM 804 N N . ILE A 1 100 ? -0.744 3.596 10.127 1.00 98.06 100 ILE A N 1
ATOM 805 C CA . ILE A 1 100 ? -1.935 4.394 9.856 1.00 98.06 100 ILE A CA 1
ATOM 806 C C . ILE A 1 100 ? -1.607 5.431 8.778 1.00 98.06 100 ILE A C 1
ATOM 808 O O . ILE A 1 100 ? -0.621 6.163 8.894 1.00 98.06 100 ILE A O 1
ATOM 812 N N . ILE A 1 101 ? -2.420 5.512 7.725 1.00 97.81 101 ILE A N 1
ATOM 813 C CA . ILE A 1 101 ? -2.344 6.586 6.728 1.00 97.81 101 ILE A CA 1
ATOM 814 C C . ILE A 1 101 ? -3.212 7.750 7.187 1.00 97.81 101 ILE A C 1
ATOM 816 O O . ILE A 1 101 ? -4.408 7.571 7.390 1.00 97.81 101 ILE A O 1
ATOM 820 N N . LYS A 1 102 ? -2.599 8.934 7.329 1.00 95.31 102 LYS A N 1
ATOM 821 C CA . LYS A 1 102 ? -3.248 10.153 7.861 1.00 95.31 102 LYS A CA 1
ATOM 822 C C . LYS A 1 102 ? -2.923 11.446 7.102 1.00 95.31 102 LYS A C 1
ATOM 824 O O . LYS A 1 102 ? -3.251 12.537 7.558 1.00 95.31 102 LYS A O 1
ATOM 829 N N . GLU A 1 103 ? -2.178 11.353 6.003 1.00 96.75 103 GLU A N 1
ATOM 830 C CA . GLU A 1 103 ? -1.759 12.508 5.204 1.00 96.75 103 GLU A CA 1
ATOM 831 C C . GLU A 1 103 ? -1.548 12.066 3.750 1.00 96.75 103 GLU A C 1
ATOM 833 O O . GLU A 1 103 ? -0.667 11.249 3.470 1.00 96.75 103 GLU A O 1
ATOM 838 N N . LYS A 1 104 ? -2.292 12.655 2.806 1.00 97.31 104 LYS A N 1
ATOM 839 C CA . LYS A 1 104 ? -1.934 12.612 1.381 1.00 97.31 104 LYS A CA 1
ATOM 840 C C . LYS A 1 104 ? -0.999 13.775 1.040 1.00 97.31 104 LYS A C 1
ATOM 842 O O . LYS A 1 104 ? -1.277 14.933 1.350 1.00 97.31 104 LYS A O 1
ATOM 847 N N . ASN A 1 105 ? 0.113 13.491 0.367 1.00 96.62 105 ASN A N 1
ATOM 848 C CA . ASN A 1 105 ? 1.000 14.501 -0.213 1.00 96.62 105 ASN A CA 1
ATOM 849 C C . ASN A 1 105 ? 0.940 14.468 -1.746 1.00 96.62 105 ASN A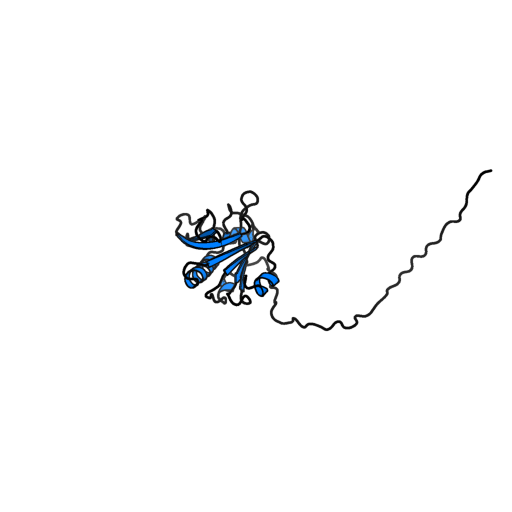 C 1
ATOM 851 O O . ASN A 1 105 ? 0.896 13.393 -2.334 1.00 96.62 105 ASN A O 1
ATOM 855 N N . ILE A 1 106 ? 1.051 15.636 -2.391 1.00 95.75 106 ILE A N 1
ATOM 856 C CA . ILE A 1 106 ? 1.315 15.739 -3.834 1.00 95.75 106 ILE A CA 1
ATOM 857 C C . ILE A 1 106 ? 2.802 16.017 -4.054 1.00 95.75 106 ILE A C 1
ATOM 859 O O . ILE A 1 106 ? 3.351 16.986 -3.530 1.00 95.75 106 ILE A O 1
ATOM 863 N N . GLN A 1 107 ? 3.443 15.186 -4.867 1.00 94.69 107 GLN A N 1
ATOM 864 C CA . GLN A 1 107 ? 4.842 15.277 -5.258 1.00 94.69 107 GLN A CA 1
ATOM 865 C C . GLN A 1 107 ? 4.980 15.679 -6.736 1.00 94.69 107 GLN A C 1
ATOM 867 O O . GLN A 1 107 ? 4.115 15.434 -7.588 1.00 94.69 107 GLN A O 1
ATOM 872 N N . SER A 1 108 ? 6.104 16.317 -7.064 1.00 93.00 108 SER A N 1
ATOM 873 C CA . SER A 1 108 ? 6.394 16.799 -8.421 1.00 93.00 108 SER A CA 1
ATOM 874 C C . SER A 1 108 ? 7.044 15.744 -9.323 1.00 93.00 108 SER A C 1
ATOM 876 O O . SER A 1 108 ? 6.864 15.787 -10.538 1.00 93.00 108 SER A O 1
ATOM 878 N N . ASN A 1 109 ? 7.784 14.783 -8.760 1.00 94.12 109 ASN A N 1
ATOM 879 C CA . ASN A 1 109 ? 8.533 13.793 -9.537 1.00 94.12 109 ASN A CA 1
ATOM 880 C C . ASN A 1 109 ? 7.642 12.620 -9.987 1.00 94.12 109 ASN A C 1
ATOM 882 O O . ASN A 1 109 ? 7.518 11.618 -9.286 1.00 94.12 109 ASN A O 1
ATOM 886 N N . ARG A 1 110 ? 7.078 12.732 -11.195 1.00 90.38 110 ARG A N 1
ATOM 887 C CA . ARG A 1 110 ? 6.180 11.733 -11.810 1.00 90.38 110 ARG A CA 1
ATOM 888 C C . ARG A 1 110 ? 6.845 10.429 -12.262 1.00 90.38 110 ARG A C 1
ATOM 890 O O . ARG A 1 110 ? 6.157 9.509 -12.685 1.00 90.38 110 ARG A O 1
ATOM 897 N N . VAL A 1 111 ? 8.172 10.323 -12.156 1.00 91.31 111 VAL A N 1
ATOM 898 C CA . VAL A 1 111 ? 8.859 9.030 -12.287 1.00 91.31 111 VAL A CA 1
ATOM 899 C C . VAL A 1 111 ? 8.782 8.272 -10.966 1.00 91.31 111 VAL A C 1
ATOM 901 O O . VAL A 1 111 ? 8.375 7.117 -10.956 1.00 91.31 111 VAL A O 1
ATOM 904 N N . ILE A 1 112 ? 9.136 8.921 -9.851 1.00 92.56 112 ILE A N 1
ATOM 905 C CA . ILE A 1 112 ? 9.156 8.275 -8.529 1.00 92.56 112 ILE A CA 1
ATOM 906 C C . ILE A 1 112 ? 7.736 8.039 -7.999 1.00 92.56 112 ILE A C 1
ATOM 908 O O . ILE A 1 112 ? 7.472 6.956 -7.496 1.00 92.56 112 ILE A O 1
ATOM 912 N N . PHE A 1 113 ? 6.838 9.018 -8.138 1.00 94.00 113 PHE A N 1
ATOM 913 C CA . PHE A 1 113 ? 5.517 9.046 -7.490 1.00 94.00 113 PHE A CA 1
ATOM 914 C C . PHE A 1 113 ? 4.340 8.812 -8.461 1.00 94.00 113 PHE A C 1
ATOM 916 O O . PHE A 1 113 ? 3.233 9.292 -8.236 1.00 94.00 113 PHE A O 1
ATOM 923 N N . GLY A 1 114 ? 4.586 8.118 -9.576 1.00 92.31 114 GLY A N 1
ATOM 924 C CA . GLY A 1 114 ? 3.548 7.761 -10.550 1.00 92.31 114 GLY A CA 1
ATOM 925 C C . GLY A 1 114 ? 2.937 8.955 -11.292 1.00 92.31 114 GLY A C 1
ATOM 926 O O . GLY A 1 114 ? 3.424 10.090 -11.225 1.00 92.31 114 GLY A O 1
ATOM 927 N N . LYS A 1 115 ? 1.856 8.705 -12.038 1.00 90.12 115 LYS A N 1
ATOM 928 C CA . LYS A 1 115 ? 1.241 9.721 -12.911 1.00 90.12 115 LYS A CA 1
ATOM 929 C C . LYS A 1 115 ? 0.554 10.830 -12.118 1.00 90.12 115 LYS A C 1
ATOM 931 O O . LYS A 1 115 ? 0.666 12.003 -12.492 1.00 90.12 115 LYS A O 1
ATOM 936 N N . THR A 1 116 ? -0.114 10.490 -11.017 1.00 88.62 116 THR A N 1
ATOM 937 C CA . THR A 1 116 ? -0.812 11.462 -10.159 1.00 88.62 116 THR A CA 1
ATOM 938 C C . THR A 1 116 ? 0.149 12.251 -9.265 1.00 88.62 116 THR A C 1
ATOM 940 O O . THR A 1 116 ? -0.125 13.406 -8.924 1.00 88.62 116 THR A O 1
ATOM 943 N N . GLY A 1 117 ? 1.334 11.694 -8.987 1.00 93.19 117 GLY A N 1
ATOM 944 C CA . GLY A 1 117 ? 2.319 12.261 -8.070 1.00 93.19 117 GLY A CA 1
ATOM 945 C C . GLY A 1 117 ? 1.939 12.100 -6.601 1.00 93.19 117 GLY A C 1
ATOM 946 O O . GLY A 1 117 ? 2.552 12.751 -5.760 1.00 93.19 117 GLY A O 1
ATOM 947 N N . GLU A 1 118 ? 0.908 11.325 -6.283 1.00 96.06 118 GLU A N 1
ATOM 948 C CA . GLU A 1 118 ? 0.395 11.201 -4.923 1.00 96.06 118 GLU A CA 1
ATOM 949 C C . GLU A 1 118 ? 1.234 10.267 -4.058 1.00 96.06 118 GLU A C 1
ATOM 951 O O . GLU A 1 118 ? 1.997 9.425 -4.535 1.00 96.06 118 GLU A O 1
ATOM 956 N N . PHE A 1 119 ? 1.140 10.496 -2.752 1.00 97.88 119 PHE A N 1
ATOM 957 C CA . PHE A 1 119 ? 1.854 9.746 -1.738 1.00 97.88 119 PHE A CA 1
ATOM 958 C C . PHE A 1 119 ? 1.002 9.688 -0.473 1.00 97.88 119 PHE A C 1
ATOM 960 O O . PHE A 1 119 ? 0.803 10.711 0.192 1.00 97.88 119 PHE A O 1
ATOM 967 N N . LEU A 1 120 ? 0.535 8.495 -0.126 1.00 98.25 120 LEU A N 1
ATOM 968 C CA . LEU A 1 120 ? -0.195 8.216 1.106 1.00 98.25 120 LEU A CA 1
ATOM 969 C C . LEU A 1 120 ? 0.818 7.951 2.233 1.00 98.25 120 LEU A C 1
ATOM 971 O O . LEU A 1 120 ? 1.520 6.938 2.230 1.00 98.25 120 LEU A O 1
ATOM 975 N N . ARG A 1 121 ? 0.954 8.894 3.173 1.00 98.06 121 ARG A N 1
ATOM 976 C CA . ARG A 1 121 ? 1.964 8.882 4.248 1.00 98.06 121 ARG A CA 1
ATOM 977 C C . ARG A 1 121 ? 1.619 7.888 5.349 1.00 98.06 121 ARG A C 1
ATOM 979 O O . ARG A 1 121 ? 0.593 8.038 6.004 1.00 98.06 121 ARG A O 1
ATOM 986 N N . MET A 1 122 ? 2.555 6.993 5.657 1.00 97.88 122 MET A N 1
ATOM 987 C CA . MET A 1 122 ? 2.466 6.120 6.829 1.00 97.88 122 MET A CA 1
ATOM 988 C C . MET A 1 122 ? 2.951 6.808 8.111 1.00 97.88 122 MET A C 1
ATOM 990 O O . MET A 1 122 ? 4.031 7.412 8.162 1.00 97.88 122 MET A O 1
ATOM 994 N N . TYR A 1 123 ? 2.158 6.646 9.161 1.00 98.12 123 TYR A N 1
ATOM 995 C CA . TYR A 1 123 ? 2.473 6.887 10.565 1.00 98.12 123 TYR A CA 1
ATOM 996 C C . TYR A 1 123 ? 2.590 5.530 11.273 1.00 98.12 123 TYR A C 1
ATOM 998 O O . TYR A 1 123 ? 2.090 4.530 10.755 1.00 98.12 123 TYR A O 1
ATOM 1006 N N . LEU A 1 124 ? 3.232 5.485 12.442 1.00 96.38 124 LEU A N 1
ATOM 1007 C CA . LEU A 1 124 ? 3.156 4.305 13.314 1.00 96.38 124 LEU A CA 1
ATOM 1008 C C . LEU A 1 124 ? 1.716 4.074 13.819 1.00 96.38 124 LEU A C 1
ATOM 1010 O O . LEU A 1 124 ? 0.843 4.935 13.672 1.00 96.38 124 LEU A O 1
ATOM 1014 N N . ASP A 1 125 ? 1.497 2.917 14.440 1.00 91.94 125 ASP A N 1
ATOM 1015 C CA . ASP A 1 125 ? 0.289 2.534 15.185 1.00 91.94 125 ASP A CA 1
ATOM 1016 C C . ASP A 1 125 ? -0.156 3.587 16.220 1.00 91.94 125 ASP A C 1
ATOM 1018 O O . ASP A 1 125 ? -1.350 3.793 16.435 1.00 91.94 125 ASP A O 1
ATOM 1022 N N . ASP A 1 126 ? 0.793 4.334 16.795 1.00 91.44 126 ASP A N 1
ATOM 1023 C CA . ASP A 1 126 ? 0.526 5.479 17.672 1.00 91.44 126 ASP A CA 1
ATOM 1024 C C . ASP A 1 126 ? -0.270 6.622 17.003 1.00 91.44 126 ASP A C 1
ATOM 1026 O O . ASP A 1 126 ? -0.734 7.534 17.692 1.00 91.44 126 ASP A O 1
ATOM 1030 N N . GLY A 1 127 ? -0.411 6.616 15.671 1.00 89.44 127 GLY A N 1
ATOM 1031 C CA . GLY A 1 127 ? -1.125 7.610 14.871 1.00 89.44 127 GLY A CA 1
ATOM 1032 C C . GLY A 1 127 ? -0.536 9.026 14.912 1.00 89.44 127 GLY A C 1
ATOM 1033 O O . GLY A 1 127 ? -1.208 9.970 14.484 1.00 89.44 127 GLY A O 1
ATOM 1034 N N . ASN A 1 128 ? 0.676 9.202 15.441 1.00 93.56 128 ASN A N 1
ATOM 1035 C CA . ASN A 1 128 ? 1.317 10.492 15.714 1.00 93.56 128 ASN A CA 1
ATOM 1036 C C . ASN A 1 128 ? 2.748 10.567 15.152 1.00 93.56 128 ASN A C 1
ATOM 1038 O O . ASN A 1 128 ? 3.159 11.610 14.635 1.00 93.56 128 ASN A O 1
ATOM 1042 N N . THR A 1 129 ? 3.500 9.468 15.187 1.00 96.69 129 THR A N 1
ATOM 1043 C CA . THR A 1 129 ? 4.874 9.381 14.689 1.00 96.69 129 THR A CA 1
ATOM 1044 C C . THR A 1 129 ? 4.885 9.231 13.167 1.00 96.69 129 THR A C 1
ATOM 1046 O O . THR A 1 129 ? 4.790 8.138 12.610 1.00 96.69 129 THR A O 1
ATOM 1049 N N . ARG A 1 130 ? 5.008 10.371 12.480 1.00 96.38 130 ARG A N 1
ATOM 1050 C CA . ARG A 1 130 ? 5.123 10.473 11.017 1.00 96.38 130 ARG A CA 1
ATOM 1051 C C . ARG A 1 130 ? 6.422 9.846 10.508 1.00 96.38 130 ARG A C 1
ATOM 1053 O O . ARG A 1 130 ? 7.502 10.212 10.971 1.00 96.38 130 ARG A O 1
ATOM 1060 N N . THR A 1 131 ? 6.342 8.982 9.496 1.00 96.75 131 THR A N 1
ATOM 1061 C CA . THR A 1 131 ? 7.511 8.247 8.977 1.00 96.75 131 THR A CA 1
ATOM 1062 C C . THR A 1 131 ? 7.982 8.730 7.597 1.00 96.75 131 THR A C 1
ATOM 1064 O O . THR A 1 131 ? 7.334 9.539 6.925 1.00 96.75 131 THR A O 1
ATOM 1067 N N . GLY A 1 132 ? 9.133 8.219 7.146 1.00 95.75 132 GLY A N 1
ATOM 1068 C CA . GLY A 1 132 ? 9.582 8.381 5.759 1.00 95.75 132 GLY A CA 1
ATOM 1069 C C . GLY A 1 132 ? 8.765 7.564 4.747 1.00 95.75 132 GLY A C 1
ATOM 1070 O O . GLY A 1 132 ? 8.728 7.935 3.573 1.00 95.75 132 GLY A O 1
ATOM 1071 N N . TYR A 1 133 ? 8.087 6.509 5.205 1.00 97.44 133 TYR A N 1
ATOM 1072 C CA . TYR A 1 133 ? 7.399 5.518 4.381 1.00 97.44 133 TYR A CA 1
ATOM 1073 C C . TYR A 1 133 ? 6.002 5.970 3.932 1.00 97.44 133 TYR A C 1
ATOM 1075 O O . TYR A 1 133 ? 5.450 6.974 4.399 1.00 97.44 133 TYR A O 1
ATOM 1083 N N . GLY A 1 134 ? 5.445 5.218 2.988 1.00 97.75 134 GLY A N 1
ATOM 1084 C CA . GLY A 1 134 ? 4.128 5.440 2.411 1.00 97.75 134 GLY A CA 1
ATOM 1085 C C . GLY A 1 134 ? 3.899 4.605 1.156 1.00 97.75 134 GLY A C 1
ATOM 1086 O O . GLY A 1 134 ? 4.770 3.830 0.745 1.00 97.75 134 GLY A O 1
ATOM 1087 N N . ILE A 1 135 ? 2.728 4.798 0.557 1.00 98.50 135 ILE A N 1
ATOM 1088 C CA . ILE A 1 135 ? 2.290 4.151 -0.684 1.00 98.50 135 ILE A CA 1
ATOM 1089 C C . ILE A 1 135 ? 2.257 5.198 -1.797 1.00 98.50 135 ILE A C 1
ATOM 1091 O O . ILE A 1 135 ? 1.818 6.325 -1.560 1.00 98.50 135 ILE A O 1
ATOM 1095 N N . HIS A 1 136 ? 2.715 4.849 -2.999 1.00 98.12 136 HIS A N 1
ATOM 1096 C CA . HIS A 1 136 ? 2.595 5.705 -4.183 1.00 98.12 136 HIS A CA 1
ATOM 1097 C C . HIS A 1 136 ? 2.625 4.907 -5.493 1.00 98.12 136 HIS A C 1
ATOM 1099 O O . HIS A 1 136 ? 3.114 3.776 -5.545 1.00 98.12 136 HIS A O 1
ATOM 1105 N N . GLY A 1 137 ? 2.145 5.521 -6.577 1.00 96.75 137 GLY A N 1
ATOM 1106 C CA . GLY A 1 137 ? 2.380 5.015 -7.930 1.00 96.75 137 GLY A CA 1
ATOM 1107 C C . GLY A 1 137 ? 3.865 5.077 -8.323 1.00 96.75 137 GLY A C 1
ATOM 1108 O O . GLY A 1 137 ? 4.662 5.785 -7.699 1.00 96.75 137 GLY A O 1
ATOM 1109 N N . TYR A 1 138 ? 4.249 4.380 -9.395 1.00 96.00 138 TYR A N 1
ATOM 1110 C CA . TYR A 1 138 ? 5.601 4.446 -9.968 1.00 96.00 138 TYR A CA 1
ATOM 1111 C C . TYR A 1 138 ? 5.569 4.476 -11.501 1.00 96.00 138 TYR A C 1
ATOM 1113 O O . TYR A 1 138 ? 4.867 3.692 -12.136 1.00 96.00 138 TYR A O 1
ATOM 1121 N N . GLY A 1 139 ? 6.357 5.368 -12.112 1.00 92.69 139 GLY A N 1
ATOM 1122 C CA . GLY A 1 139 ? 6.298 5.647 -13.552 1.00 92.69 139 GLY A CA 1
ATOM 1123 C C . GLY A 1 139 ? 6.653 4.462 -14.459 1.00 92.69 139 GLY A C 1
ATOM 1124 O O . GLY A 1 139 ? 6.200 4.427 -15.600 1.00 92.69 139 GLY A O 1
ATOM 1125 N N . TYR A 1 140 ? 7.403 3.482 -13.942 1.00 94.56 140 TYR A N 1
ATOM 1126 C CA . TYR A 1 140 ? 7.775 2.245 -14.643 1.00 94.56 140 TYR A CA 1
ATOM 1127 C C . TYR A 1 140 ? 7.193 0.986 -13.970 1.00 94.56 140 TYR A C 1
ATOM 1129 O O . TYR A 1 140 ? 7.735 -0.103 -14.136 1.00 94.56 140 TYR A O 1
ATOM 1137 N N . PHE A 1 141 ? 6.099 1.105 -13.198 1.00 94.19 141 PHE A N 1
ATOM 1138 C CA . PHE A 1 141 ? 5.543 -0.010 -12.411 1.00 94.19 141 PHE A CA 1
ATOM 1139 C C . PHE A 1 141 ? 5.277 -1.268 -13.250 1.00 94.19 141 PHE A C 1
ATOM 1141 O O . PHE A 1 141 ? 5.749 -2.345 -12.900 1.00 94.19 141 PHE A O 1
ATOM 1148 N N . ALA A 1 142 ? 4.586 -1.127 -14.386 1.00 92.06 142 ALA A N 1
ATOM 1149 C CA . ALA A 1 142 ? 4.290 -2.254 -15.271 1.00 92.06 142 ALA A CA 1
ATOM 1150 C C . ALA A 1 142 ? 5.563 -2.898 -15.854 1.00 92.06 142 ALA A C 1
ATOM 1152 O O . ALA A 1 142 ? 5.678 -4.118 -15.862 1.00 92.06 142 ALA A O 1
ATOM 1153 N N . GLU A 1 143 ? 6.541 -2.087 -16.272 1.00 92.88 143 GLU A N 1
ATOM 1154 C CA . GLU A 1 143 ? 7.801 -2.559 -16.864 1.00 92.88 143 GLU A CA 1
ATOM 1155 C C . GLU A 1 143 ? 8.651 -3.358 -15.857 1.00 92.88 143 GLU A C 1
ATOM 1157 O O . GLU A 1 143 ? 9.273 -4.357 -16.210 1.00 92.88 143 GLU A O 1
ATOM 1162 N N . GLU A 1 144 ? 8.674 -2.941 -14.589 1.00 93.69 144 GLU A N 1
ATOM 1163 C CA . GLU A 1 144 ? 9.396 -3.646 -13.526 1.00 93.69 144 GLU A CA 1
ATOM 1164 C C . GLU A 1 144 ? 8.668 -4.917 -13.061 1.00 93.69 144 GLU A C 1
ATOM 1166 O O . GLU A 1 144 ? 9.310 -5.950 -12.861 1.00 93.69 144 GLU A O 1
ATOM 1171 N N . ILE A 1 145 ? 7.333 -4.906 -12.997 1.00 91.56 145 ILE A N 1
ATOM 1172 C CA . ILE A 1 145 ? 6.544 -6.122 -12.746 1.00 91.56 145 ILE A CA 1
ATOM 1173 C C . ILE A 1 145 ? 6.697 -7.141 -13.893 1.00 91.56 145 ILE A C 1
ATOM 1175 O O . ILE A 1 145 ? 6.830 -8.335 -13.626 1.00 91.56 145 ILE A O 1
ATOM 1179 N N . GLU A 1 146 ? 6.768 -6.708 -15.157 1.00 90.75 146 GLU A N 1
ATOM 1180 C CA . GLU A 1 146 ? 7.054 -7.588 -16.307 1.00 90.75 146 GLU A CA 1
ATOM 1181 C C . GLU A 1 146 ? 8.463 -8.212 -16.255 1.00 90.75 146 GLU A C 1
ATOM 1183 O O . GLU A 1 146 ? 8.656 -9.337 -16.720 1.00 90.75 146 GLU A O 1
ATOM 1188 N N . LYS A 1 147 ? 9.441 -7.535 -15.634 1.00 93.19 147 LYS A N 1
ATOM 1189 C CA . LYS A 1 147 ? 10.779 -8.091 -15.341 1.00 93.19 147 LYS A CA 1
ATOM 1190 C C . LYS A 1 147 ? 10.794 -9.053 -14.146 1.00 93.19 147 LYS A C 1
ATOM 1192 O O . LYS A 1 147 ? 11.801 -9.728 -13.934 1.00 93.19 147 LYS A O 1
ATOM 1197 N N . GLY A 1 148 ? 9.717 -9.115 -13.360 1.00 92.00 148 GLY A N 1
ATOM 1198 C CA . GLY A 1 148 ? 9.663 -9.851 -12.094 1.00 92.00 148 GLY A CA 1
ATOM 1199 C C . GLY A 1 148 ? 10.365 -9.142 -10.927 1.00 92.00 148 GLY A C 1
ATOM 1200 O O . GLY A 1 148 ? 10.743 -9.795 -9.952 1.00 92.00 148 GLY A O 1
ATOM 1201 N N . THR A 1 149 ? 10.566 -7.825 -11.007 1.00 94.44 149 THR A N 1
ATOM 1202 C CA . THR A 1 149 ? 11.139 -7.026 -9.918 1.00 94.44 149 THR A CA 1
ATOM 1203 C C . THR A 1 149 ? 10.144 -6.944 -8.756 1.00 94.44 149 THR A C 1
ATOM 1205 O O . THR A 1 149 ? 9.114 -6.292 -8.872 1.00 94.44 149 THR A O 1
ATOM 1208 N N . LYS A 1 150 ? 10.464 -7.580 -7.619 1.00 94.62 150 LYS A N 1
ATOM 1209 C CA . LYS A 1 150 ? 9.707 -7.459 -6.351 1.00 94.62 150 LYS A CA 1
ATOM 1210 C C . LYS A 1 150 ? 10.220 -6.333 -5.439 1.00 94.62 150 LYS A C 1
ATOM 1212 O O . LYS A 1 150 ? 9.443 -5.623 -4.810 1.00 94.62 150 LYS A O 1
ATOM 1217 N N . PHE A 1 151 ? 11.542 -6.168 -5.362 1.00 94.88 151 PHE A N 1
ATOM 1218 C CA . PHE A 1 151 ? 12.206 -5.349 -4.341 1.00 94.88 151 PHE A CA 1
ATOM 1219 C C . PHE A 1 151 ? 13.004 -4.211 -4.987 1.00 94.88 151 PHE A C 1
ATOM 1221 O O . PHE A 1 151 ? 14.063 -4.448 -5.572 1.00 94.88 151 PHE A O 1
ATOM 1228 N N . LEU A 1 152 ? 12.503 -2.977 -4.888 1.00 94.38 152 LEU A N 1
ATOM 1229 C CA . LEU A 1 152 ? 13.024 -1.825 -5.641 1.00 94.38 152 LEU A CA 1
ATOM 1230 C C . LEU A 1 152 ? 13.183 -0.544 -4.803 1.00 94.38 152 LEU A C 1
ATOM 1232 O O . LEU A 1 152 ? 13.955 0.339 -5.179 1.00 94.38 152 LEU A O 1
ATOM 1236 N N . THR A 1 153 ? 12.468 -0.407 -3.683 1.00 93.31 153 THR A N 1
ATOM 1237 C CA . THR A 1 153 ? 12.336 0.886 -2.990 1.00 93.31 153 THR A CA 1
ATOM 1238 C C . THR A 1 153 ? 13.332 1.084 -1.843 1.00 93.31 153 THR A C 1
ATOM 1240 O O . THR A 1 153 ? 14.105 0.196 -1.475 1.00 93.31 153 THR A O 1
ATOM 1243 N N . LEU A 1 154 ? 13.270 2.273 -1.234 1.00 94.69 154 LEU A N 1
ATOM 1244 C CA . LEU A 1 154 ? 13.913 2.599 0.042 1.00 94.69 154 LEU A CA 1
ATOM 1245 C C . LEU A 1 154 ? 12.965 2.384 1.248 1.00 94.69 154 LEU A C 1
ATOM 1247 O O . LEU A 1 154 ? 13.034 3.123 2.227 1.00 94.69 154 LEU A O 1
ATOM 1251 N N . GLY A 1 155 ? 12.044 1.418 1.149 1.00 95.06 155 GLY A N 1
ATOM 1252 C CA . GLY A 1 155 ? 11.094 1.014 2.195 1.00 95.06 155 GLY A CA 1
ATOM 1253 C C . GLY A 1 155 ? 9.626 1.380 1.925 1.00 95.06 155 GLY A C 1
ATOM 1254 O O . GLY A 1 155 ? 8.741 0.801 2.550 1.00 95.06 155 GLY A O 1
ATOM 1255 N N . CYS A 1 156 ? 9.342 2.285 0.980 1.00 97.62 156 CYS A N 1
ATOM 1256 C CA . CYS A 1 156 ? 7.975 2.562 0.509 1.00 97.62 156 CYS A CA 1
ATOM 1257 C C . CYS A 1 156 ? 7.360 1.364 -0.236 1.00 97.62 156 CYS A C 1
ATOM 1259 O O . CYS A 1 156 ? 8.084 0.492 -0.718 1.00 97.62 156 CYS A O 1
ATOM 1261 N N . ILE A 1 157 ? 6.038 1.374 -0.403 1.00 98.44 157 ILE A N 1
ATOM 1262 C CA . ILE A 1 157 ? 5.308 0.410 -1.236 1.00 98.44 157 ILE A CA 1
ATOM 1263 C C . ILE A 1 157 ? 4.923 1.089 -2.554 1.00 98.44 157 ILE A C 1
ATOM 1265 O O . ILE A 1 157 ? 4.274 2.137 -2.550 1.00 98.44 157 ILE A O 1
ATOM 1269 N N . LEU A 1 158 ? 5.324 0.498 -3.680 1.00 98.12 158 LEU A N 1
ATOM 1270 C CA . LEU A 1 158 ? 4.855 0.903 -5.006 1.00 98.12 158 LEU A CA 1
ATOM 1271 C C . LEU A 1 158 ? 3.625 0.090 -5.389 1.00 98.12 158 LEU A C 1
ATOM 1273 O O . LEU A 1 158 ? 3.579 -1.121 -5.162 1.00 98.12 158 LEU A O 1
ATOM 1277 N N . VAL A 1 159 ? 2.692 0.754 -6.058 1.00 97.12 159 VAL A N 1
ATOM 1278 C CA . VAL A 1 159 ? 1.500 0.161 -6.673 1.00 97.12 159 VAL A CA 1
ATOM 1279 C C . VAL A 1 159 ? 1.338 0.663 -8.115 1.00 97.12 159 VAL A C 1
ATOM 1281 O O . VAL A 1 159 ? 1.988 1.628 -8.530 1.00 97.12 159 VAL A O 1
ATOM 1284 N N . ALA A 1 160 ? 0.456 0.030 -8.891 1.00 94.38 160 ALA A N 1
ATOM 1285 C CA . ALA A 1 160 ? -0.044 0.620 -10.134 1.00 94.38 160 ALA A CA 1
ATOM 1286 C C . ALA A 1 160 ? -0.888 1.873 -9.824 1.00 94.38 160 ALA A C 1
ATOM 1288 O O . ALA A 1 160 ? -1.523 1.927 -8.772 1.00 94.38 160 ALA A O 1
ATOM 1289 N N . ASP A 1 161 ? -0.938 2.864 -10.728 1.00 92.06 161 ASP A N 1
ATOM 1290 C CA . ASP A 1 161 ? -1.681 4.115 -10.466 1.00 92.06 161 ASP A CA 1
ATOM 1291 C C . ASP A 1 161 ? -3.163 3.839 -10.113 1.00 92.06 161 ASP A C 1
ATOM 1293 O O . ASP A 1 161 ? -3.663 4.375 -9.136 1.00 92.06 161 ASP A O 1
ATOM 1297 N N . ASN A 1 162 ? -3.834 2.910 -10.805 1.00 91.56 162 ASN A N 1
ATOM 1298 C CA . ASN A 1 162 ? -5.239 2.572 -10.529 1.00 91.56 162 ASN A CA 1
ATOM 1299 C C . ASN A 1 162 ? -5.462 1.808 -9.207 1.00 91.56 162 ASN A C 1
ATOM 1301 O O . ASN A 1 162 ? -6.569 1.792 -8.678 1.00 91.56 162 ASN A O 1
ATOM 1305 N N . ILE A 1 163 ? -4.420 1.171 -8.666 1.00 95.06 163 ILE A N 1
ATOM 1306 C CA . ILE A 1 163 ? -4.445 0.604 -7.312 1.00 95.06 163 ILE A CA 1
ATOM 1307 C C . ILE A 1 163 ? -4.221 1.705 -6.271 1.00 95.06 163 ILE A C 1
ATOM 1309 O O . ILE A 1 163 ? -4.815 1.650 -5.198 1.00 95.06 163 ILE A O 1
ATOM 1313 N N . HIS A 1 164 ? -3.410 2.724 -6.578 1.00 96.06 164 HIS A N 1
ATOM 1314 C CA . HIS A 1 164 ? -3.325 3.917 -5.735 1.00 96.06 164 HIS A CA 1
ATOM 1315 C C . HIS A 1 164 ? -4.684 4.626 -5.657 1.00 96.06 164 HIS A C 1
ATOM 1317 O O . HIS A 1 164 ? -5.106 4.974 -4.560 1.00 96.06 164 HIS A O 1
ATOM 1323 N N . ASP A 1 165 ? -5.385 4.780 -6.784 1.00 94.31 165 ASP A N 1
ATOM 1324 C CA . ASP A 1 165 ? -6.727 5.376 -6.833 1.00 94.31 165 ASP A CA 1
ATOM 1325 C C . ASP A 1 165 ? -7.718 4.619 -5.915 1.00 94.31 165 ASP A C 1
ATOM 1327 O O . ASP A 1 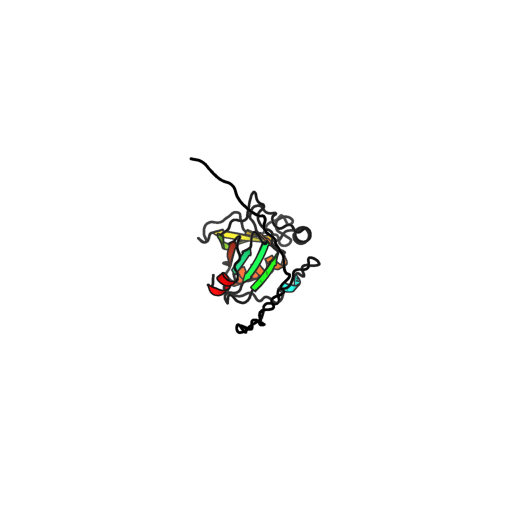165 ? -8.433 5.238 -5.129 1.00 94.31 165 ASP A O 1
ATOM 1331 N N . LEU A 1 166 ? -7.698 3.278 -5.933 1.00 95.00 166 LEU A N 1
ATOM 1332 C CA . LEU A 1 166 ? -8.540 2.429 -5.074 1.00 95.00 166 LEU A CA 1
ATOM 1333 C C . LEU A 1 166 ? -8.179 2.535 -3.576 1.00 95.00 166 LEU A C 1
ATOM 1335 O O . LEU A 1 166 ? -9.058 2.582 -2.714 1.00 95.00 166 LEU A O 1
ATOM 1339 N N . LEU A 1 167 ? -6.882 2.592 -3.259 1.00 97.00 167 LEU A N 1
ATOM 1340 C CA . LEU A 1 167 ? -6.388 2.797 -1.892 1.00 97.00 167 LEU A CA 1
ATOM 1341 C C . LEU A 1 167 ? -6.685 4.214 -1.377 1.00 97.00 167 LEU A C 1
ATOM 1343 O O . LEU A 1 167 ? -6.876 4.401 -0.176 1.00 97.00 167 LEU A O 1
ATOM 1347 N N . GLU A 1 168 ? -6.765 5.208 -2.262 1.00 96.88 168 GLU A N 1
ATOM 1348 C CA . GLU A 1 168 ? -7.251 6.539 -1.910 1.00 96.88 168 GLU A CA 1
ATOM 1349 C C . GLU A 1 168 ? -8.757 6.546 -1.632 1.00 96.88 168 GLU A C 1
ATOM 1351 O O . GLU A 1 168 ? -9.171 7.151 -0.645 1.00 96.88 168 GLU A O 1
ATOM 1356 N N . GLU A 1 169 ? -9.578 5.867 -2.438 1.00 96.38 169 GLU A N 1
ATOM 1357 C CA . GLU A 1 169 ? -11.026 5.797 -2.194 1.00 96.38 169 GLU A CA 1
ATOM 1358 C C . GLU A 1 169 ? -11.321 5.158 -0.827 1.00 96.38 169 GLU A C 1
ATOM 1360 O O . GLU A 1 169 ? -12.074 5.715 -0.025 1.00 96.38 169 GLU A O 1
ATOM 1365 N N . SER A 1 170 ? -10.620 4.065 -0.501 1.00 96.88 170 SER A N 1
ATOM 1366 C CA . SER A 1 170 ? -10.644 3.451 0.830 1.00 96.88 170 SER A CA 1
ATOM 1367 C C . SER A 1 170 ? -10.172 4.410 1.937 1.00 96.88 170 SER A C 1
ATOM 1369 O O . SER A 1 170 ? -10.833 4.528 2.970 1.00 96.88 170 SER A O 1
ATOM 1371 N N . TYR A 1 171 ? -9.084 5.161 1.733 1.00 97.88 171 TYR A N 1
ATOM 1372 C CA . TYR A 1 171 ? -8.599 6.173 2.686 1.00 97.88 171 TYR A CA 1
ATOM 1373 C C . TYR A 1 171 ? -9.597 7.316 2.926 1.00 97.88 171 TYR A C 1
ATOM 1375 O O . TYR A 1 171 ? -9.750 7.764 4.065 1.00 97.88 171 TYR A O 1
ATOM 1383 N N . LEU A 1 172 ? -10.306 7.767 1.889 1.00 97.62 172 LEU A N 1
ATOM 1384 C CA . LEU A 1 172 ? -11.323 8.815 1.993 1.00 97.62 172 LEU A CA 1
ATOM 1385 C C . LEU A 1 172 ? -12.587 8.316 2.708 1.00 97.62 172 LEU A C 1
ATOM 1387 O O . LEU A 1 172 ? -13.113 9.027 3.565 1.00 97.62 172 LEU A O 1
ATOM 1391 N N . ILE A 1 173 ? -13.047 7.095 2.412 1.00 97.44 173 ILE A N 1
ATOM 1392 C CA . ILE A 1 173 ? -14.189 6.467 3.100 1.00 97.44 173 ILE A CA 1
ATOM 1393 C C . ILE A 1 173 ? -13.859 6.198 4.575 1.00 97.44 173 ILE A C 1
ATOM 1395 O O . ILE A 1 173 ? -14.683 6.471 5.445 1.00 97.44 173 ILE A O 1
ATOM 1399 N N . ASN A 1 174 ? -12.627 5.789 4.886 1.00 97.00 174 ASN A N 1
ATOM 1400 C CA . ASN A 1 174 ? -12.118 5.653 6.254 1.00 97.00 174 ASN A CA 1
ATOM 1401 C C . ASN A 1 174 ? -11.809 7.002 6.945 1.00 97.00 174 ASN A C 1
ATOM 1403 O O . ASN A 1 174 ? -10.978 7.056 7.848 1.00 97.00 174 ASN A O 1
ATOM 1407 N N . ASN A 1 175 ? -12.473 8.099 6.562 1.00 97.38 175 ASN A N 1
ATOM 1408 C CA . ASN A 1 175 ? -12.346 9.424 7.183 1.00 97.38 175 ASN A CA 1
ATOM 1409 C C . ASN A 1 175 ? -10.884 9.929 7.274 1.00 97.38 175 ASN A C 1
ATOM 1411 O O . ASN A 1 175 ? -10.462 10.435 8.316 1.00 97.38 175 ASN A O 1
ATOM 1415 N N . GLU A 1 176 ? -10.110 9.772 6.193 1.00 97.00 176 GLU A N 1
ATOM 1416 C CA . GLU A 1 176 ? -8.675 10.108 6.110 1.00 97.00 176 GLU A CA 1
ATOM 1417 C C . GLU A 1 176 ? -7.785 9.313 7.099 1.00 97.00 176 GLU A C 1
ATOM 1419 O O . GLU A 1 176 ? -6.764 9.812 7.579 1.00 97.00 176 GLU A O 1
ATOM 1424 N N . ASN A 1 177 ? -8.174 8.073 7.427 1.00 96.75 177 ASN A N 1
ATOM 1425 C CA . ASN A 1 177 ? -7.564 7.267 8.493 1.00 96.75 177 ASN A CA 1
ATOM 1426 C C . ASN A 1 177 ? -7.553 5.750 8.172 1.00 96.75 177 ASN A C 1
ATOM 1428 O O . ASN A 1 177 ? -8.233 4.961 8.826 1.00 96.75 177 ASN A O 1
ATOM 1432 N N . MET A 1 178 ? -6.783 5.327 7.161 1.00 96.94 178 MET A N 1
ATOM 1433 C CA . MET A 1 178 ? -6.716 3.917 6.719 1.00 96.94 178 MET A CA 1
ATOM 1434 C C . MET A 1 178 ? -5.623 3.126 7.453 1.00 96.94 178 MET A C 1
ATOM 1436 O O . MET A 1 178 ? -4.480 3.584 7.540 1.00 96.94 178 MET A O 1
ATOM 1440 N N . ARG A 1 179 ? -5.937 1.911 7.921 1.00 97.50 179 ARG A N 1
ATOM 1441 C CA . ARG A 1 179 ? -4.960 0.983 8.519 1.00 97.50 179 ARG A CA 1
ATOM 1442 C C . ARG A 1 179 ? -4.206 0.209 7.434 1.00 97.50 179 ARG A C 1
ATOM 1444 O O . ARG A 1 179 ? -4.797 -0.242 6.453 1.00 97.50 179 ARG A O 1
ATOM 1451 N N . VAL A 1 180 ? -2.898 0.041 7.623 1.00 98.12 180 VAL A N 1
ATOM 1452 C CA . VAL A 1 180 ? -2.036 -0.776 6.755 1.00 98.12 180 VAL A CA 1
ATOM 1453 C C . VAL A 1 180 ? -1.214 -1.731 7.606 1.00 98.12 180 VAL A C 1
ATOM 1455 O O . VAL A 1 180 ? -0.737 -1.351 8.670 1.00 98.12 180 VAL A O 1
ATOM 1458 N N . ILE A 1 181 ? -0.998 -2.948 7.125 1.00 97.62 181 ILE A N 1
ATOM 1459 C CA . ILE A 1 181 ? -0.192 -3.975 7.785 1.00 97.62 181 ILE A CA 1
ATOM 1460 C C . ILE A 1 181 ? 0.874 -4.437 6.796 1.00 97.62 181 ILE A C 1
ATOM 1462 O O . ILE A 1 181 ? 0.560 -4.740 5.647 1.00 97.62 181 ILE A O 1
ATOM 1466 N N . THR A 1 182 ? 2.130 -4.506 7.225 1.00 97.81 182 THR A N 1
ATOM 1467 C CA . THR A 1 182 ? 3.229 -5.087 6.442 1.00 97.81 182 THR A CA 1
ATOM 1468 C C . THR A 1 182 ? 3.795 -6.294 7.182 1.00 97.81 182 THR A C 1
ATOM 1470 O O . THR A 1 182 ? 4.122 -6.189 8.364 1.00 97.81 182 THR A O 1
ATOM 1473 N N . THR A 1 183 ? 3.924 -7.439 6.509 1.00 96.69 183 THR A N 1
ATOM 1474 C CA . THR A 1 183 ? 4.526 -8.655 7.084 1.00 96.69 183 THR A CA 1
ATOM 1475 C C . THR A 1 183 ? 5.249 -9.497 6.029 1.00 96.69 183 THR A C 1
ATOM 1477 O O . THR A 1 183 ? 4.984 -9.365 4.836 1.00 96.69 183 THR A O 1
ATOM 1480 N N . ASN A 1 184 ? 6.164 -10.360 6.467 1.00 93.44 184 ASN A N 1
ATOM 1481 C CA . ASN A 1 184 ? 6.819 -11.377 5.645 1.00 93.44 184 ASN A CA 1
ATOM 1482 C C . ASN A 1 184 ? 6.033 -12.710 5.591 1.00 93.44 184 ASN A C 1
ATOM 1484 O O . ASN A 1 184 ? 6.385 -13.579 4.801 1.00 93.44 184 ASN A O 1
ATOM 1488 N N . GLU A 1 185 ? 4.985 -12.904 6.410 1.00 86.25 185 GLU A N 1
ATOM 1489 C CA . GLU A 1 185 ? 4.199 -14.154 6.451 1.00 86.25 185 GLU A CA 1
ATOM 1490 C C . GLU A 1 185 ? 2.673 -13.905 6.412 1.00 86.25 185 GLU A C 1
ATOM 1492 O O . GLU A 1 185 ? 1.993 -13.921 7.444 1.00 86.25 185 GLU A O 1
ATOM 1497 N N . VAL A 1 186 ? 2.072 -13.735 5.223 1.00 83.06 186 VAL A N 1
ATOM 1498 C CA . VAL A 1 186 ? 0.604 -13.606 5.115 1.00 83.06 186 VAL A CA 1
ATOM 1499 C C . VAL A 1 186 ? -0.110 -14.960 5.226 1.00 83.06 186 VAL A C 1
ATOM 1501 O O . VAL A 1 186 ? -0.454 -15.630 4.251 1.00 83.06 186 VAL A O 1
ATOM 1504 N N . ASN A 1 187 ? -0.464 -15.332 6.455 1.00 80.94 187 ASN A N 1
ATOM 1505 C CA . ASN A 1 187 ? -1.506 -16.327 6.705 1.00 80.94 187 ASN A CA 1
ATOM 1506 C C . ASN A 1 187 ? -2.896 -15.670 6.624 1.00 80.94 187 ASN A C 1
ATOM 1508 O O . ASN A 1 187 ? -3.491 -15.327 7.648 1.00 80.94 187 ASN A O 1
ATOM 1512 N N . LEU A 1 188 ? -3.453 -15.535 5.410 1.00 73.12 188 LEU A N 1
ATOM 1513 C CA . LEU A 1 188 ? -4.811 -14.993 5.206 1.00 73.12 188 LEU A CA 1
ATOM 1514 C C . LEU A 1 188 ? -5.843 -15.637 6.145 1.00 73.12 188 LEU A C 1
ATOM 1516 O O . LEU A 1 188 ? -6.714 -14.951 6.663 1.00 73.12 188 LEU A O 1
ATOM 1520 N N . SER A 1 189 ? -5.724 -16.941 6.428 1.00 70.75 189 SER A N 1
ATOM 1521 C CA . SER A 1 189 ? -6.689 -17.666 7.263 1.00 70.75 189 SER A CA 1
ATOM 1522 C C . SER A 1 189 ? -6.662 -17.304 8.755 1.00 70.75 189 SER A C 1
ATOM 1524 O O . SER A 1 189 ? -7.601 -17.684 9.460 1.00 70.75 189 SER A O 1
ATOM 1526 N N . SER A 1 190 ? -5.633 -16.595 9.242 1.00 68.31 190 SER A N 1
ATOM 1527 C CA . SER A 1 190 ? -5.645 -15.963 10.567 1.00 68.31 190 SER A CA 1
ATOM 1528 C C . SER A 1 190 ? -6.222 -14.551 10.530 1.00 68.31 190 SER A C 1
ATOM 1530 O O . SER A 1 190 ? -7.130 -14.301 11.315 1.00 68.31 190 SER A O 1
ATOM 1532 N N . TYR A 1 191 ? -5.798 -13.676 9.609 1.00 64.56 191 TYR A N 1
ATOM 1533 C CA . TYR A 1 191 ? -6.340 -12.307 9.489 1.00 64.56 191 TYR A CA 1
ATOM 1534 C C . TYR A 1 191 ? -7.876 -12.334 9.313 1.00 64.56 191 TYR A C 1
ATOM 1536 O O . TYR A 1 191 ? -8.618 -11.896 10.196 1.00 64.56 191 TYR A O 1
ATOM 1544 N N . ILE A 1 192 ? -8.353 -13.084 8.307 1.00 62.69 192 ILE A N 1
ATOM 1545 C CA . ILE A 1 192 ? -9.779 -13.345 7.994 1.00 62.69 192 ILE A CA 1
ATOM 1546 C C . ILE A 1 192 ? -10.606 -13.855 9.195 1.00 62.69 192 ILE A C 1
ATOM 1548 O O . ILE A 1 192 ? -11.822 -13.673 9.243 1.00 62.69 192 ILE A O 1
ATOM 1552 N N . LYS A 1 193 ? -9.983 -14.537 10.167 1.00 52.62 193 LYS A N 1
ATOM 1553 C CA . LYS A 1 193 ? -10.676 -15.111 11.339 1.00 52.62 193 LYS A CA 1
ATOM 1554 C C . LYS A 1 193 ? -10.564 -14.279 12.609 1.00 52.62 193 LYS A C 1
ATOM 1556 O O . LYS A 1 193 ? -11.310 -14.550 13.550 1.00 52.62 193 LYS A O 1
ATOM 1561 N N . LEU A 1 194 ? -9.622 -13.344 12.672 1.00 45.84 194 LEU A N 1
ATOM 1562 C CA . LEU A 1 194 ? -9.349 -12.556 13.871 1.00 45.84 194 LEU A CA 1
ATOM 1563 C C . LEU A 1 194 ? -10.023 -11.181 13.833 1.00 45.84 194 LEU A C 1
ATOM 1565 O O . LEU A 1 194 ? -10.235 -10.610 14.901 1.00 45.84 194 LEU A O 1
ATOM 1569 N N . GLY A 1 195 ? -10.398 -10.680 12.649 1.00 46.22 195 GLY A N 1
ATOM 1570 C CA . GLY A 1 195 ? -10.863 -9.297 12.498 1.00 46.22 195 GLY A CA 1
ATOM 1571 C C . GLY A 1 195 ? -9.720 -8.308 12.732 1.00 46.22 195 GLY A C 1
ATOM 1572 O O . GLY A 1 195 ? -9.906 -7.300 13.411 1.00 46.22 195 GLY A O 1
ATOM 1573 N N . LEU A 1 196 ? -8.531 -8.673 12.242 1.00 39.12 196 LEU A N 1
ATOM 1574 C CA . LEU A 1 196 ? -7.246 -7.994 12.403 1.00 39.12 196 LEU A CA 1
ATOM 1575 C C . LEU A 1 196 ? -6.570 -7.878 11.048 1.00 39.12 196 LEU A C 1
ATOM 1577 O O . LEU A 1 196 ? -6.740 -8.818 10.248 1.00 39.12 196 LEU A O 1
#

Radius of gyration: 26.02 Å; chains: 1; bounding box: 60×87×46 Å

pLDDT: mean 79.45, std 23.83, range [30.84, 98.5]

Secondary structure (DSSP, 8-state):
-------PPPP------------PPPP-----SS-------SS---GGGGTT----TT-EEEEETTTTEEEEE-TTSS-EEEEE-BEE-TTSPPPPEEEEEEEEEE-S-TTTSTTT-EEEEEEETTS--EEEEEEEE-TTHHHHHHTT--EEESSPEEE-HHHHHHHHHHHHHTTT-EEEEEES---HHHHHHHT-

Sequence (196 aa):
MNKVFRTIGLLYVLLYVFVSFGIANADSWNLDGLYSLNVFSSSSWDLSRYDNFVVSEGDYFLVDIDDAFGYLINDDNKTYTVFPVMTGALRTPTPENEWIIKEKNIQSNRVIFGKTGEFLRMYLDDGNTRTGYGIHGYGYFAEEIEKGTKFLTLGCILVADNIHDLLEESYLINNENMRVITTNEVNLSSYIKLGL